Protein AF-M7NAB4-F1 (afdb_monomer_lite)

Organism: NCBI:txid1279009

Foldseek 3Di:
DVLLLLLVLQVVLVCVVVVHDDFLVRCCVPPVCVLAQQDPFGQADQPLALSVVVPDPHSVSNVVSVVVLLVCLVPDDDACRQQPQHHHPDPVCNQFQHDNDDPDDDDDDSSSRSSSVLSVLLWAAAPPQKTKRFRDNLLSVQLSVLSVCCRPVEVPDPVQVQEHHNQSNQSSNVSLLQVQPPDVDPPVRDDFDWDDDPPRHIYGDRHHPLSSLSSVLRVVVQDKTWIFMWGDDSGTGGPGIDIRRSVVSVVVVVVCCVPPVVDDD

Radius of gyration: 19.0 Å; chains: 1; bounding box: 41×44×66 Å

pLDDT: mean 84.99, std 15.73, range [33.03, 98.56]

Sequence (265 aa):
MYASVIGQTFLQAFNQRQGTTHSAKTFFSEVFHPLFYNHDKYLQWVINSPLVNPFPKTGEARIQQLLKLQEKILAVEPDGSFAIGYPAAEEKEYATTSGQVTNLSLQSEEDLIYASWIGNGFGIRVSGGLCLLINEAELLLELFDGWQYYRNNYLNNKSYPNLKGNQVEAWNGQWLVHRFGAKSIQVSNWRLEQKAFDEGMNQVITSHWPKVLFALSRLFKGEAVSAYVYAFSQMNTTIGFVSLHLAEVKKALTLYQEILAKTTI

Secondary structure (DSSP, 8-state):
-HHHHHHHHHHHHHHHHHT----HHHHIIIIIHHHHTSSSS-S---TT-TTTSSPP-SHHHHHHHHHHHHHHHHHS---TTTSTTSPPSSTTSTTTS--S--SS-----HHHHHHHHHHHTT-EEBTTS-EEEE--HHHHHHHHHHHHHHIIIIIT-TT-TTB-SS-HHHHHHHHHHHHTSSS---GGG----EEE-GGG-EEEPPBPHHHHHHHHHHHTTT--EEEEEEE-SSS-EEEEEEEE-HHHHHHHHHHHHHHTTT---

Structure (mmCIF, N/CA/C/O backbone):
data_AF-M7NAB4-F1
#
_entry.id   AF-M7NAB4-F1
#
loop_
_atom_site.group_PDB
_atom_site.id
_atom_site.type_symbol
_atom_site.label_atom_id
_atom_site.label_alt_id
_atom_site.label_comp_id
_atom_site.label_asym_id
_atom_site.label_entity_id
_atom_site.label_seq_id
_atom_site.pdbx_PDB_ins_code
_atom_site.Cartn_x
_atom_site.Cartn_y
_atom_site.Cartn_z
_atom_site.occupancy
_atom_site.B_iso_or_equiv
_atom_site.auth_seq_id
_atom_site.auth_comp_id
_atom_site.auth_asym_id
_atom_site.auth_atom_id
_atom_site.pdbx_PDB_model_num
ATOM 1 N N . MET A 1 1 ? -11.317 3.276 -12.482 1.00 70.69 1 MET A N 1
ATOM 2 C CA . MET A 1 1 ? -11.283 2.135 -11.534 1.00 70.69 1 MET A CA 1
ATOM 3 C C . MET A 1 1 ? -11.128 2.628 -10.106 1.00 70.69 1 MET A C 1
ATOM 5 O O . MET A 1 1 ? -10.602 3.720 -9.919 1.00 70.69 1 MET A O 1
ATOM 9 N N . TYR A 1 2 ? -11.568 1.858 -9.104 1.00 84.50 2 TYR A N 1
ATOM 10 C CA . TYR A 1 2 ? -11.495 2.300 -7.701 1.00 84.50 2 TYR A CA 1
ATOM 11 C C . TYR A 1 2 ? -10.048 2.497 -7.217 1.00 84.50 2 TYR A C 1
ATOM 13 O O . TYR A 1 2 ? -9.768 3.480 -6.536 1.00 84.50 2 TYR A O 1
ATOM 21 N N . ALA A 1 3 ? -9.104 1.656 -7.665 1.00 88.75 3 ALA A N 1
ATOM 22 C CA . ALA A 1 3 ? -7.678 1.882 -7.425 1.00 88.75 3 ALA A CA 1
ATOM 23 C C . ALA A 1 3 ? -7.193 3.250 -7.950 1.00 88.75 3 ALA A C 1
ATOM 25 O O . ALA A 1 3 ? -6.474 3.943 -7.241 1.00 88.75 3 ALA A O 1
ATOM 26 N N . SER A 1 4 ? -7.623 3.695 -9.138 1.00 90.62 4 SER A N 1
ATOM 27 C CA . SER A 1 4 ? -7.256 5.027 -9.654 1.00 90.62 4 SER A CA 1
ATOM 28 C C . SER A 1 4 ? -7.726 6.153 -8.734 1.00 90.62 4 SER A C 1
ATOM 30 O O . SER A 1 4 ? -6.961 7.074 -8.466 1.00 90.62 4 SER A O 1
ATOM 32 N N . VAL A 1 5 ? -8.953 6.054 -8.211 1.00 92.06 5 VAL A N 1
ATOM 33 C CA . VAL A 1 5 ? -9.509 7.047 -7.276 1.00 92.06 5 VAL A CA 1
ATOM 34 C C . VAL A 1 5 ? -8.665 7.112 -6.002 1.00 92.06 5 VAL A C 1
ATOM 36 O O . VAL A 1 5 ? -8.285 8.199 -5.582 1.00 92.06 5 VAL A O 1
ATOM 39 N N . ILE A 1 6 ? -8.286 5.957 -5.445 1.00 94.75 6 ILE A N 1
ATOM 40 C CA . ILE A 1 6 ? -7.399 5.892 -4.273 1.00 94.75 6 ILE A CA 1
ATOM 41 C C . ILE A 1 6 ? -6.038 6.519 -4.559 1.00 94.75 6 ILE A C 1
ATOM 43 O O . ILE A 1 6 ? -5.537 7.301 -3.751 1.00 94.75 6 ILE A O 1
ATOM 47 N N . GLY A 1 7 ? -5.443 6.207 -5.712 1.00 96.56 7 GLY A N 1
ATOM 48 C CA . GLY A 1 7 ? -4.175 6.801 -6.122 1.00 96.56 7 GLY A CA 1
ATOM 49 C C . GLY A 1 7 ? -4.249 8.325 -6.211 1.00 96.56 7 GLY A C 1
ATOM 50 O O . GLY A 1 7 ? -3.343 9.003 -5.731 1.00 96.56 7 GLY A O 1
ATOM 51 N N . GLN A 1 8 ? -5.341 8.867 -6.755 1.00 95.69 8 GLN A N 1
ATOM 52 C CA . GLN A 1 8 ? -5.569 10.312 -6.832 1.00 95.69 8 GLN A CA 1
ATOM 53 C C . GLN A 1 8 ? -5.768 10.947 -5.452 1.00 95.69 8 GLN A C 1
ATOM 55 O O . GLN A 1 8 ? -5.129 11.958 -5.160 1.00 95.69 8 GLN A O 1
ATOM 60 N N . THR A 1 9 ? -6.600 10.356 -4.587 1.00 97.44 9 THR A N 1
ATOM 61 C CA . THR A 1 9 ? -6.815 10.850 -3.217 1.00 97.44 9 THR A CA 1
ATOM 62 C C . THR A 1 9 ? -5.509 10.868 -2.425 1.00 97.44 9 THR A C 1
ATOM 64 O O . THR A 1 9 ? -5.184 11.875 -1.793 1.00 97.44 9 THR A O 1
ATOM 67 N N . PHE A 1 10 ? -4.717 9.795 -2.503 1.00 98.50 10 PHE A N 1
ATOM 68 C CA . PHE A 1 10 ? -3.393 9.762 -1.890 1.00 98.50 10 PHE A CA 1
ATOM 69 C C . PHE A 1 10 ? -2.476 10.847 -2.461 1.00 98.50 10 PHE A C 1
ATOM 71 O O . PHE A 1 10 ? -1.851 11.574 -1.693 1.00 98.50 10 PHE A O 1
ATOM 78 N N . LEU A 1 11 ? -2.386 10.972 -3.788 1.00 97.81 11 LEU A N 1
ATOM 79 C CA . LEU A 1 11 ? -1.466 11.909 -4.430 1.00 97.81 11 LEU A CA 1
ATOM 80 C C . LEU A 1 11 ? -1.780 13.361 -4.059 1.00 97.81 11 LEU A C 1
ATOM 82 O O . LEU A 1 11 ? -0.866 14.128 -3.760 1.00 97.81 11 LEU A O 1
ATOM 86 N N . GLN A 1 12 ? -3.063 13.728 -4.022 1.00 97.62 12 GLN A N 1
ATOM 87 C CA . GLN A 1 12 ? -3.503 15.045 -3.560 1.00 97.62 12 GLN A CA 1
ATOM 88 C C . GLN A 1 12 ? -3.037 15.309 -2.122 1.00 97.62 12 GLN A C 1
ATOM 90 O O . GLN A 1 12 ? -2.418 16.339 -1.851 1.00 97.62 12 GLN A O 1
ATOM 95 N N . ALA A 1 13 ? -3.260 14.350 -1.219 1.00 98.31 13 ALA A N 1
ATOM 96 C CA . ALA A 1 13 ? -2.844 14.459 0.176 1.00 98.31 13 ALA A CA 1
ATOM 97 C C . ALA A 1 13 ? -1.311 14.494 0.334 1.00 98.31 13 ALA A C 1
ATOM 99 O O . ALA A 1 13 ? -0.782 15.249 1.151 1.00 98.31 13 ALA A O 1
ATOM 100 N N . PHE A 1 14 ? -0.581 13.713 -0.465 1.00 98.44 14 PHE A N 1
ATOM 101 C CA . PHE A 1 14 ? 0.880 13.686 -0.480 1.00 98.44 14 PHE A CA 1
ATOM 102 C C . PHE A 1 14 ? 1.455 15.030 -0.930 1.00 98.44 14 PHE A C 1
ATOM 104 O O . PHE A 1 14 ? 2.307 15.591 -0.239 1.00 98.44 14 PHE A O 1
ATOM 111 N N . ASN A 1 15 ? 0.959 15.560 -2.048 1.00 97.31 15 ASN A N 1
ATOM 112 C CA . ASN A 1 15 ? 1.370 16.852 -2.589 1.00 97.31 15 ASN A CA 1
ATOM 113 C C . ASN A 1 15 ? 1.133 17.971 -1.573 1.00 97.31 15 ASN A C 1
ATOM 115 O O . ASN A 1 15 ? 2.035 18.766 -1.310 1.00 97.31 15 ASN A O 1
ATOM 119 N N . GLN A 1 16 ? -0.035 17.973 -0.925 1.00 98.00 16 GLN A N 1
ATOM 120 C CA . GLN A 1 16 ? -0.345 18.918 0.143 1.00 98.00 16 GLN A CA 1
ATOM 121 C C . GLN A 1 16 ? 0.608 18.773 1.339 1.00 98.00 16 GLN A C 1
ATOM 123 O O . GLN A 1 16 ? 1.116 19.777 1.836 1.00 98.00 16 GLN A O 1
ATOM 128 N N . ARG A 1 17 ? 0.878 17.541 1.794 1.00 98.00 17 ARG A N 1
ATOM 129 C CA . ARG A 1 17 ? 1.768 17.271 2.938 1.00 98.00 17 ARG A CA 1
ATOM 130 C C . ARG A 1 17 ? 3.216 17.687 2.667 1.00 98.00 17 ARG A C 1
ATOM 132 O O . ARG A 1 17 ? 3.881 18.159 3.582 1.00 98.00 17 ARG A O 1
ATOM 139 N N . GLN A 1 18 ? 3.703 17.483 1.444 1.00 96.44 18 GLN A N 1
ATOM 140 C CA . GLN A 1 18 ? 5.106 17.707 1.071 1.00 96.44 18 GLN A CA 1
ATOM 141 C C . GLN A 1 18 ? 5.359 19.059 0.388 1.00 96.44 18 GLN A C 1
ATOM 143 O O . GLN A 1 18 ? 6.509 19.390 0.113 1.00 96.44 18 GLN A O 1
ATOM 148 N N . GLY A 1 19 ? 4.313 19.836 0.087 1.00 95.44 19 GLY A N 1
ATOM 149 C CA . GLY A 1 19 ? 4.436 21.081 -0.677 1.00 95.44 19 GLY A CA 1
ATOM 150 C C . GLY A 1 19 ? 4.906 20.858 -2.120 1.00 95.44 19 GLY A C 1
ATOM 151 O O . GLY A 1 19 ? 5.650 21.675 -2.657 1.00 95.44 19 GLY A O 1
ATOM 152 N N . THR A 1 20 ? 4.514 19.739 -2.733 1.00 95.69 20 THR A N 1
ATOM 153 C CA . THR A 1 20 ? 4.899 19.354 -4.102 1.00 95.69 20 THR A CA 1
ATOM 154 C C . THR A 1 20 ? 3.700 19.403 -5.050 1.00 95.69 20 THR A C 1
ATOM 156 O O . THR A 1 20 ? 2.559 19.592 -4.631 1.00 95.69 20 THR A O 1
ATOM 159 N N . THR A 1 21 ? 3.951 19.256 -6.351 1.00 94.31 21 THR A N 1
ATOM 160 C CA . THR A 1 21 ? 2.924 19.297 -7.406 1.00 94.31 21 THR A CA 1
ATOM 161 C C . THR A 1 21 ? 3.087 18.128 -8.376 1.00 94.31 21 THR A C 1
ATOM 163 O O . THR A 1 21 ? 3.051 18.310 -9.593 1.00 94.31 21 THR A O 1
ATOM 166 N N . HIS A 1 22 ? 3.329 16.921 -7.854 1.00 93.50 22 HIS A N 1
ATOM 167 C CA . HIS A 1 22 ? 3.473 15.742 -8.704 1.00 93.50 22 HIS A CA 1
ATOM 168 C C . HIS A 1 22 ? 2.152 15.403 -9.410 1.00 93.50 22 HIS A C 1
ATOM 170 O O . HIS A 1 22 ? 1.089 15.420 -8.786 1.00 93.50 22 HIS A O 1
ATOM 176 N N . SER A 1 23 ? 2.231 15.038 -10.692 1.00 94.00 23 SER A N 1
ATOM 177 C CA . SER A 1 23 ? 1.173 14.287 -11.370 1.00 94.00 23 SER A CA 1
ATOM 178 C C . SER A 1 23 ? 1.290 12.802 -11.020 1.00 94.00 23 SER A C 1
ATOM 180 O O . SER A 1 23 ? 2.294 12.375 -10.434 1.00 94.00 23 SER A O 1
ATOM 182 N N . ALA A 1 24 ? 0.296 11.986 -11.381 1.00 93.81 24 ALA A N 1
ATOM 183 C CA . ALA A 1 24 ? 0.381 10.553 -11.107 1.00 93.81 24 ALA A CA 1
ATOM 184 C C . ALA A 1 24 ? 1.568 9.923 -11.843 1.00 93.81 24 ALA A C 1
ATOM 186 O O . ALA A 1 24 ? 2.299 9.128 -11.252 1.00 93.81 24 ALA A O 1
ATOM 187 N N . LYS A 1 25 ? 1.826 10.339 -13.089 1.00 94.06 25 LYS A N 1
ATOM 188 C CA . LYS A 1 25 ? 3.007 9.922 -13.860 1.00 94.06 25 LYS A CA 1
ATOM 189 C C . LYS A 1 25 ? 4.336 10.285 -13.194 1.00 94.06 25 LYS A C 1
ATOM 191 O O . LYS A 1 25 ? 5.230 9.432 -13.116 1.00 94.06 25 LYS A O 1
ATOM 196 N N . THR A 1 26 ? 4.499 11.532 -12.738 1.00 95.12 26 THR A N 1
ATOM 197 C CA . THR A 1 26 ? 5.774 11.968 -12.141 1.00 95.12 26 THR A CA 1
ATOM 198 C C . THR A 1 26 ? 5.980 11.321 -10.780 1.00 95.12 26 THR A C 1
ATOM 200 O O . THR A 1 26 ? 7.040 10.744 -10.549 1.00 95.12 26 THR A O 1
ATOM 203 N N . PHE A 1 27 ? 4.946 11.268 -9.934 1.00 97.44 27 PHE A N 1
ATOM 204 C CA . PHE A 1 27 ? 5.005 10.525 -8.674 1.00 97.44 27 PHE A CA 1
ATOM 205 C C . PHE A 1 27 ? 5.334 9.047 -8.905 1.00 97.44 27 PHE A C 1
ATOM 207 O O . PHE A 1 27 ? 6.171 8.470 -8.204 1.00 97.44 27 PHE A O 1
ATOM 214 N N . PHE A 1 28 ? 4.699 8.422 -9.902 1.00 97.12 28 PHE A N 1
ATOM 215 C CA . PHE A 1 28 ? 4.951 7.026 -10.224 1.00 97.12 28 PHE A CA 1
ATOM 216 C C . PHE A 1 28 ? 6.421 6.795 -10.580 1.00 97.12 28 PHE A C 1
ATOM 218 O O . PHE A 1 28 ? 7.046 5.878 -10.056 1.00 97.12 28 PHE A O 1
ATOM 225 N N . SER A 1 29 ? 6.986 7.639 -11.440 1.00 95.62 29 SER A N 1
ATOM 226 C CA . SER A 1 29 ? 8.342 7.453 -11.964 1.00 95.62 29 SER A CA 1
ATOM 227 C C . SER A 1 29 ? 9.430 7.828 -10.951 1.00 95.62 29 SER A C 1
ATOM 229 O O . SER A 1 29 ? 10.454 7.151 -10.877 1.00 95.62 29 SER A O 1
ATOM 231 N N . GLU A 1 30 ? 9.209 8.877 -10.157 1.00 96.75 30 GLU A N 1
ATOM 232 C CA . GLU A 1 30 ? 10.222 9.460 -9.263 1.00 96.75 30 GLU A CA 1
ATOM 233 C C . GLU A 1 30 ? 10.159 8.918 -7.831 1.00 96.75 30 GLU A C 1
ATOM 235 O O . GLU A 1 30 ? 11.176 8.895 -7.139 1.00 96.75 30 GLU A O 1
ATOM 240 N N . VAL A 1 31 ? 8.987 8.460 -7.376 1.00 97.69 31 VAL A N 1
ATOM 241 C CA . VAL A 1 31 ? 8.779 8.016 -5.987 1.00 97.69 31 VAL A CA 1
ATOM 242 C C . VAL A 1 31 ? 8.343 6.557 -5.932 1.00 97.69 31 VAL A C 1
ATOM 244 O O . VAL A 1 31 ? 9.009 5.729 -5.306 1.00 97.69 31 VAL A O 1
ATOM 247 N N . PHE A 1 32 ? 7.240 6.214 -6.599 1.00 97.81 32 PHE A N 1
ATOM 248 C CA . PHE A 1 32 ? 6.633 4.889 -6.470 1.00 97.81 32 PHE A CA 1
ATOM 249 C C . PHE A 1 32 ? 7.503 3.784 -7.076 1.00 97.81 32 PHE A C 1
ATOM 251 O O . PHE A 1 32 ? 7.800 2.801 -6.402 1.00 97.81 32 PHE A O 1
ATOM 258 N N . HIS A 1 33 ? 7.951 3.939 -8.323 1.00 97.00 33 HIS A N 1
ATOM 259 C CA . HIS A 1 33 ? 8.766 2.948 -9.020 1.00 97.00 33 HIS A CA 1
ATOM 260 C C . HIS A 1 33 ? 10.108 2.706 -8.311 1.00 97.00 33 HIS A C 1
ATOM 262 O O . HIS A 1 33 ? 10.418 1.537 -8.051 1.00 97.00 33 HIS A O 1
ATOM 268 N N . PRO A 1 34 ? 10.879 3.741 -7.911 1.00 97.06 34 PRO A N 1
ATOM 269 C CA . PRO A 1 34 ? 12.073 3.547 -7.098 1.00 97.06 34 PRO A CA 1
ATOM 270 C C . PRO A 1 34 ? 11.801 2.756 -5.819 1.00 97.06 34 PRO A C 1
ATOM 272 O O . PRO A 1 34 ? 12.540 1.826 -5.522 1.00 97.06 34 PRO A O 1
ATOM 275 N N . LEU A 1 35 ? 10.705 3.049 -5.114 1.00 97.69 35 LEU A N 1
ATOM 276 C CA . LEU A 1 35 ? 10.341 2.371 -3.869 1.00 97.69 35 LEU A CA 1
ATOM 277 C C . LEU A 1 35 ? 9.883 0.912 -4.082 1.00 97.69 35 LEU A C 1
ATOM 279 O O . LEU A 1 35 ? 10.259 0.012 -3.316 1.00 97.69 35 LEU A O 1
ATOM 283 N N . PHE A 1 36 ? 9.069 0.658 -5.110 1.00 97.06 36 PHE A N 1
ATOM 284 C CA . PHE A 1 36 ? 8.384 -0.622 -5.320 1.00 97.06 36 PHE A CA 1
ATOM 285 C C . PHE A 1 36 ? 9.146 -1.599 -6.204 1.00 97.06 36 PHE A C 1
ATOM 287 O O . PHE A 1 36 ? 9.190 -2.782 -5.860 1.00 97.06 36 PHE A O 1
ATOM 294 N N . TYR A 1 37 ? 9.742 -1.118 -7.294 1.00 95.56 37 TYR A N 1
ATOM 295 C CA . TYR A 1 37 ? 10.205 -1.944 -8.411 1.00 95.56 37 TYR A CA 1
ATOM 296 C C . TYR A 1 37 ? 11.696 -1.771 -8.725 1.00 95.56 37 TYR A C 1
ATOM 298 O O . TYR A 1 37 ? 12.282 -2.636 -9.362 1.00 95.56 37 TYR A O 1
ATOM 306 N N . ASN A 1 38 ? 12.377 -0.727 -8.244 1.00 94.94 38 ASN A N 1
ATOM 307 C CA . ASN A 1 38 ? 13.812 -0.558 -8.517 1.00 94.94 38 ASN A CA 1
ATOM 308 C C . ASN A 1 38 ? 14.733 -1.292 -7.515 1.00 94.94 38 ASN A C 1
ATOM 310 O O . ASN A 1 38 ? 15.775 -0.782 -7.107 1.00 94.94 38 ASN A O 1
ATOM 314 N N . HIS A 1 39 ? 14.351 -2.500 -7.093 1.00 94.12 39 HIS A N 1
ATOM 315 C CA . HIS A 1 39 ? 15.060 -3.290 -6.077 1.00 94.12 39 HIS A CA 1
ATOM 316 C C . HIS A 1 39 ? 14.979 -4.791 -6.370 1.00 94.12 39 HIS A C 1
ATOM 318 O O . HIS A 1 39 ? 14.089 -5.233 -7.077 1.00 94.12 39 HIS A O 1
ATOM 324 N N . ASP A 1 40 ? 15.850 -5.610 -5.779 1.00 91.44 40 ASP A N 1
ATOM 325 C CA . ASP A 1 40 ? 15.820 -7.068 -6.010 1.00 91.44 40 ASP A CA 1
ATOM 326 C C . ASP A 1 40 ? 14.578 -7.745 -5.415 1.00 91.44 40 ASP A C 1
ATOM 328 O O . ASP A 1 40 ? 14.086 -8.742 -5.938 1.00 91.44 40 ASP A O 1
ATOM 332 N N . LYS A 1 41 ? 14.047 -7.180 -4.327 1.00 93.94 41 LYS A N 1
ATOM 333 C CA . LYS A 1 41 ? 12.786 -7.598 -3.711 1.00 93.94 41 LYS A CA 1
ATOM 334 C C . LYS A 1 41 ? 11.740 -6.531 -3.975 1.00 93.94 41 LYS A C 1
ATOM 336 O O . LYS A 1 41 ? 11.805 -5.458 -3.372 1.00 93.94 41 LYS A O 1
ATOM 341 N N . TYR A 1 42 ? 10.787 -6.795 -4.855 1.00 95.50 42 TYR A N 1
ATOM 342 C CA . TYR A 1 42 ? 9.706 -5.846 -5.107 1.00 95.50 42 TYR A CA 1
ATOM 343 C C . TYR A 1 42 ? 8.749 -5.773 -3.914 1.00 95.50 42 TYR A C 1
ATOM 345 O O . TYR A 1 42 ? 8.651 -6.716 -3.127 1.00 95.50 42 TYR A O 1
ATOM 353 N N . LEU A 1 43 ? 8.062 -4.643 -3.745 1.00 96.19 43 LEU A N 1
ATOM 354 C CA . LEU A 1 43 ? 6.990 -4.513 -2.744 1.00 96.19 43 LEU A CA 1
ATOM 355 C C . LEU A 1 43 ? 5.702 -5.195 -3.219 1.00 96.19 43 LEU A C 1
ATOM 357 O O . LEU A 1 43 ? 4.974 -5.791 -2.422 1.00 96.19 43 LEU A O 1
ATOM 361 N N . GLN A 1 44 ? 5.459 -5.154 -4.526 1.00 92.38 44 GLN A N 1
ATOM 362 C CA . GLN A 1 44 ? 4.255 -5.639 -5.179 1.00 92.38 44 GLN A CA 1
ATOM 363 C C . GLN A 1 44 ? 4.613 -6.402 -6.453 1.00 92.38 44 GLN A C 1
ATOM 365 O O . GLN A 1 44 ? 5.599 -6.096 -7.117 1.00 92.38 44 GLN A O 1
ATOM 370 N N . TRP A 1 45 ? 3.773 -7.374 -6.799 1.00 89.62 45 TRP A N 1
ATOM 371 C CA . TRP A 1 45 ? 3.878 -8.119 -8.044 1.00 89.62 45 TRP A CA 1
ATOM 372 C C . TRP A 1 45 ? 2.574 -8.026 -8.821 1.00 89.62 45 TRP A C 1
ATOM 374 O O . TRP A 1 45 ? 1.573 -8.625 -8.431 1.00 89.62 45 TRP A O 1
ATOM 384 N N . VAL A 1 46 ? 2.593 -7.284 -9.923 1.00 85.44 46 VAL A N 1
ATOM 385 C CA . VAL A 1 46 ? 1.475 -7.231 -10.867 1.00 85.44 46 VAL A CA 1
ATOM 386 C C . VAL A 1 46 ? 1.773 -8.204 -11.994 1.00 85.44 46 VAL A C 1
ATOM 388 O O . VAL A 1 46 ? 2.626 -7.935 -12.840 1.00 85.44 46 VAL A O 1
ATOM 391 N N . ILE A 1 47 ? 1.091 -9.349 -11.976 1.00 78.75 47 ILE A N 1
ATOM 392 C CA . ILE A 1 47 ? 1.260 -10.424 -12.960 1.00 78.75 47 ILE A CA 1
ATOM 393 C C . ILE A 1 47 ? 1.054 -9.868 -14.379 1.00 78.75 47 ILE A C 1
ATOM 395 O O . ILE A 1 47 ? 0.202 -9.013 -14.596 1.00 78.75 47 ILE A O 1
ATOM 399 N N . ASN A 1 48 ? 1.851 -10.352 -15.335 1.00 79.88 48 ASN A N 1
ATOM 400 C CA . ASN A 1 48 ? 1.830 -9.970 -16.755 1.00 79.88 48 ASN A CA 1
ATOM 401 C C . ASN A 1 48 ? 2.204 -8.517 -17.074 1.00 79.88 48 ASN A C 1
ATOM 403 O O . ASN A 1 48 ? 2.226 -8.149 -18.247 1.00 79.88 48 ASN A O 1
ATOM 407 N N . SER A 1 49 ? 2.557 -7.707 -16.077 1.00 84.50 49 SER A N 1
ATOM 408 C CA . SER A 1 49 ? 3.002 -6.345 -16.345 1.00 84.50 49 SER A CA 1
ATOM 409 C C . SER A 1 49 ? 4.414 -6.286 -16.937 1.00 84.50 49 SER A C 1
ATOM 411 O O . SER A 1 49 ? 5.259 -7.131 -16.606 1.00 84.50 49 SER A O 1
ATOM 413 N N . PRO A 1 50 ? 4.726 -5.247 -17.740 1.00 86.69 50 PRO A N 1
ATOM 414 C CA . PRO A 1 50 ? 6.076 -5.019 -18.257 1.00 86.69 50 PRO A CA 1
ATOM 415 C C . PRO A 1 50 ? 7.165 -4.953 -17.177 1.00 86.69 50 PRO A C 1
ATOM 417 O O . PRO A 1 50 ? 8.321 -5.218 -17.486 1.00 86.69 50 PRO A O 1
ATOM 420 N N . LEU A 1 51 ? 6.803 -4.623 -15.927 1.00 89.06 51 LEU A N 1
ATOM 421 C CA . LEU A 1 51 ? 7.723 -4.505 -14.785 1.00 89.06 51 LEU A CA 1
ATOM 422 C C . LEU A 1 51 ? 8.156 -5.845 -14.180 1.00 89.06 51 LEU A C 1
ATOM 424 O O . LEU A 1 51 ? 9.093 -5.884 -13.379 1.00 89.06 51 LEU A O 1
ATOM 428 N N . VAL A 1 52 ? 7.448 -6.933 -14.490 1.00 86.06 52 VAL A N 1
ATOM 429 C CA . VAL A 1 52 ? 7.736 -8.260 -13.922 1.00 86.06 52 VAL A CA 1
ATOM 430 C C . VAL A 1 52 ? 7.907 -9.346 -14.978 1.00 86.06 52 VAL A C 1
ATOM 432 O O . 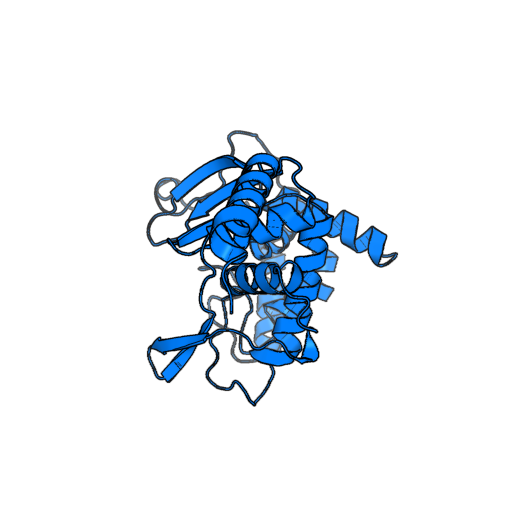VAL A 1 52 ? 8.409 -10.420 -14.647 1.00 86.06 52 VAL A O 1
ATOM 435 N N . ASN A 1 53 ? 7.491 -9.098 -16.226 1.00 83.00 53 ASN A N 1
ATOM 436 C CA . ASN A 1 53 ? 7.569 -10.075 -17.306 1.00 83.00 53 ASN A CA 1
ATOM 437 C C . ASN A 1 53 ? 8.294 -9.516 -18.552 1.00 83.00 53 ASN A C 1
ATOM 439 O O . ASN A 1 53 ? 7.720 -8.686 -19.261 1.00 83.00 53 ASN A O 1
ATOM 443 N N . PRO A 1 54 ? 9.525 -9.981 -18.860 1.00 84.81 54 PRO A N 1
ATOM 444 C CA . PRO A 1 54 ? 10.347 -10.911 -18.064 1.00 84.81 54 PRO A CA 1
ATOM 445 C C . PRO A 1 54 ? 10.791 -10.283 -16.730 1.00 84.81 54 PRO A C 1
ATOM 447 O O . PRO A 1 54 ? 10.744 -9.074 -16.591 1.00 84.81 54 PRO A O 1
ATOM 450 N N . PHE A 1 55 ? 11.253 -11.042 -15.734 1.00 85.00 55 PHE A N 1
ATOM 451 C CA . PHE A 1 55 ? 11.721 -10.430 -14.476 1.00 85.00 55 PHE A CA 1
ATOM 452 C C . PHE A 1 55 ? 13.127 -9.808 -14.637 1.00 85.00 55 PHE A C 1
ATOM 454 O O . PHE A 1 55 ? 14.058 -10.524 -15.033 1.00 85.00 55 PHE A O 1
ATOM 461 N N . PRO A 1 56 ? 13.335 -8.511 -14.329 1.00 86.81 56 PRO A N 1
ATOM 462 C CA . PRO A 1 56 ? 14.616 -7.847 -14.546 1.00 86.81 56 PRO A CA 1
ATOM 463 C C . PRO A 1 56 ? 15.595 -8.107 -13.389 1.00 86.81 56 PRO A C 1
ATOM 465 O O . PRO A 1 56 ? 15.324 -7.852 -12.212 1.00 86.81 56 PRO A O 1
ATOM 468 N N . LYS A 1 57 ? 16.793 -8.585 -13.735 1.00 86.94 57 LYS A N 1
ATOM 469 C CA . LYS A 1 57 ? 17.838 -8.934 -12.754 1.00 86.94 57 LYS A CA 1
ATOM 470 C C . LYS A 1 57 ? 18.765 -7.774 -12.382 1.00 86.94 57 LYS A C 1
ATOM 472 O O . LYS A 1 57 ? 19.449 -7.864 -11.372 1.00 86.94 57 LYS A O 1
ATOM 477 N N . THR A 1 58 ? 18.809 -6.709 -13.181 1.00 90.69 58 THR A N 1
ATOM 478 C CA . THR A 1 58 ? 19.706 -5.561 -12.977 1.00 90.69 58 THR A CA 1
ATOM 479 C C . THR A 1 58 ? 18.915 -4.264 -12.844 1.00 90.69 58 THR A C 1
ATOM 481 O O . THR A 1 58 ? 17.791 -4.164 -13.336 1.00 90.69 58 THR A O 1
ATOM 484 N N . GLY A 1 59 ? 19.512 -3.254 -12.200 1.00 89.88 59 GLY A N 1
ATOM 485 C CA . GLY A 1 59 ? 18.925 -1.912 -12.117 1.00 89.88 59 GLY A CA 1
ATOM 486 C C . GLY A 1 59 ? 18.641 -1.318 -13.499 1.00 89.88 59 GLY A C 1
ATOM 487 O O . GLY A 1 59 ? 17.546 -0.831 -13.746 1.00 89.88 59 GLY A O 1
ATOM 488 N N . GLU A 1 60 ? 19.573 -1.459 -14.442 1.00 91.56 60 GLU A N 1
ATOM 489 C CA . GLU A 1 60 ? 19.382 -1.010 -15.828 1.00 91.56 60 GLU A CA 1
ATOM 490 C C . GLU A 1 60 ? 18.189 -1.698 -16.499 1.00 91.56 60 GLU A C 1
ATOM 492 O O . GLU A 1 60 ? 17.354 -1.030 -17.104 1.00 91.56 60 GLU A O 1
ATOM 497 N N . ALA A 1 61 ? 18.048 -3.020 -16.338 1.00 91.56 61 ALA A N 1
ATOM 498 C CA . ALA A 1 61 ? 16.913 -3.756 -16.887 1.00 91.56 61 ALA A CA 1
ATOM 499 C C . ALA A 1 61 ? 15.575 -3.302 -16.276 1.00 91.56 61 ALA A C 1
ATOM 501 O O . ALA A 1 61 ? 14.572 -3.265 -16.988 1.00 91.56 61 ALA A O 1
ATOM 502 N N . ARG A 1 62 ? 15.554 -2.913 -14.993 1.00 93.56 62 ARG A N 1
ATOM 503 C CA . ARG A 1 62 ? 14.363 -2.343 -14.330 1.00 93.56 62 ARG A CA 1
ATOM 504 C C . ARG A 1 62 ? 13.976 -0.999 -14.937 1.00 93.56 62 ARG A C 1
ATOM 506 O O . ARG A 1 62 ? 12.808 -0.783 -15.236 1.00 93.56 62 ARG A O 1
ATOM 513 N N . ILE A 1 63 ? 14.952 -0.132 -15.210 1.00 93.06 63 ILE A N 1
ATOM 514 C CA . ILE A 1 63 ? 14.701 1.144 -15.898 1.00 93.06 63 ILE A CA 1
ATOM 515 C C . ILE A 1 63 ? 14.181 0.916 -17.323 1.00 93.06 63 ILE A C 1
ATOM 517 O O . ILE A 1 63 ? 13.215 1.556 -17.728 1.00 93.06 63 ILE A O 1
ATOM 521 N N . GLN A 1 64 ? 14.744 -0.041 -18.067 1.00 92.19 64 GLN A N 1
ATOM 522 C CA . GLN A 1 64 ? 14.234 -0.383 -19.402 1.00 92.19 64 GLN A CA 1
ATOM 523 C C . GLN A 1 64 ? 12.785 -0.888 -19.366 1.00 92.19 64 GLN A C 1
ATOM 525 O O . GLN A 1 64 ? 12.014 -0.636 -20.288 1.00 92.19 64 GLN A O 1
ATOM 530 N N . GLN A 1 65 ? 12.381 -1.580 -18.302 1.00 92.44 65 GLN A N 1
ATOM 531 C CA . GLN A 1 65 ? 10.993 -2.006 -18.133 1.00 92.44 65 GLN A CA 1
ATOM 532 C C . GLN A 1 65 ? 10.043 -0.881 -17.759 1.00 92.44 65 GLN A C 1
ATOM 534 O O . GLN A 1 65 ? 8.906 -0.884 -18.230 1.00 92.44 65 GLN A O 1
ATOM 539 N N . LEU A 1 66 ? 10.504 0.088 -16.967 1.00 93.44 66 LEU A N 1
ATOM 540 C CA . LEU A 1 66 ? 9.750 1.313 -16.732 1.00 93.44 66 LEU A CA 1
ATOM 541 C C . LEU A 1 66 ? 9.464 2.031 -18.056 1.00 93.44 66 LEU A C 1
ATOM 543 O O . LEU A 1 66 ? 8.316 2.384 -18.308 1.00 93.44 66 LEU A O 1
ATOM 547 N N . LEU A 1 67 ? 10.470 2.174 -18.925 1.00 92.12 67 LEU A N 1
ATOM 548 C CA . LEU A 1 67 ? 10.292 2.792 -20.245 1.00 92.12 67 LEU A CA 1
ATOM 549 C C . LEU A 1 67 ? 9.286 2.013 -21.104 1.00 92.12 67 LEU A C 1
ATOM 551 O O . LEU A 1 67 ? 8.352 2.606 -21.632 1.00 92.12 67 LEU A O 1
ATOM 555 N N . LYS A 1 68 ? 9.391 0.678 -21.153 1.00 90.75 68 LYS A N 1
ATOM 556 C CA . LYS A 1 68 ? 8.414 -0.172 -21.861 1.00 90.75 68 LYS A CA 1
ATOM 557 C C . LYS A 1 68 ? 6.991 -0.022 -21.328 1.00 90.75 68 LYS A C 1
ATOM 559 O O . LYS A 1 68 ? 6.042 -0.055 -22.105 1.00 90.75 68 LYS A O 1
ATOM 564 N N . LEU A 1 69 ? 6.824 0.112 -20.011 1.00 90.19 69 LEU A N 1
ATOM 565 C CA . LEU A 1 69 ? 5.516 0.371 -19.411 1.00 90.19 69 LEU A CA 1
ATOM 566 C C . LEU A 1 69 ? 4.966 1.726 -19.874 1.00 90.19 69 LEU A C 1
ATOM 568 O O . LEU A 1 69 ? 3.815 1.793 -20.295 1.00 90.19 69 LEU A O 1
ATOM 572 N N . GLN A 1 70 ? 5.784 2.778 -19.823 1.00 90.06 70 GLN A N 1
ATOM 573 C CA . GLN A 1 70 ? 5.393 4.125 -20.248 1.00 90.06 70 GLN A CA 1
ATOM 574 C C . GLN A 1 70 ? 5.028 4.167 -21.741 1.00 90.06 70 GLN A C 1
ATOM 576 O O . GLN A 1 70 ? 4.013 4.754 -22.104 1.00 90.06 70 GLN A O 1
ATOM 581 N N . GLU A 1 71 ? 5.800 3.491 -22.596 1.00 88.25 71 GLU A N 1
ATOM 582 C CA . GLU A 1 71 ? 5.489 3.328 -24.021 1.00 88.25 71 GLU A CA 1
ATOM 583 C C . GLU A 1 71 ? 4.162 2.586 -24.228 1.00 88.25 71 GLU A C 1
ATOM 585 O O . GLU A 1 71 ? 3.324 3.036 -25.009 1.00 88.25 71 GLU A O 1
ATOM 590 N N . LYS A 1 72 ? 3.930 1.487 -23.494 1.00 84.94 72 LYS A N 1
ATOM 591 C CA . LYS A 1 72 ? 2.682 0.713 -23.591 1.00 84.94 72 LYS A CA 1
ATOM 592 C C . LYS A 1 72 ? 1.462 1.546 -23.190 1.00 84.94 72 LYS A C 1
ATOM 594 O O . LYS A 1 72 ? 0.448 1.480 -23.874 1.00 84.94 72 LYS A O 1
ATOM 599 N N . ILE A 1 73 ? 1.580 2.353 -22.134 1.00 84.81 73 ILE A N 1
ATOM 600 C CA . ILE A 1 73 ? 0.515 3.253 -21.661 1.00 84.81 73 ILE A CA 1
ATOM 601 C C . ILE A 1 73 ? 0.119 4.284 -22.727 1.00 84.81 73 ILE A C 1
ATOM 603 O O . ILE A 1 73 ? -1.051 4.641 -22.818 1.00 84.81 73 ILE A O 1
ATOM 607 N N . LEU A 1 74 ? 1.077 4.757 -23.529 1.00 81.94 74 LEU A N 1
ATOM 608 C CA . LEU A 1 74 ? 0.826 5.745 -24.581 1.00 81.94 74 LEU A CA 1
ATOM 609 C C . LEU A 1 74 ? 0.308 5.128 -25.886 1.00 81.94 74 LEU A C 1
ATOM 611 O O . LEU A 1 74 ? -0.388 5.800 -26.643 1.00 81.94 74 LEU A O 1
ATOM 615 N N . ALA A 1 75 ? 0.693 3.885 -26.182 1.00 77.56 75 ALA A N 1
ATOM 616 C CA . ALA A 1 75 ? 0.502 3.280 -27.500 1.00 77.56 75 ALA A CA 1
ATOM 617 C C . ALA A 1 75 ? -0.649 2.265 -27.582 1.00 77.56 75 ALA A C 1
ATOM 619 O O . ALA A 1 75 ? -1.058 1.914 -28.689 1.00 77.56 75 ALA A O 1
ATOM 620 N N . VAL A 1 76 ? -1.135 1.748 -26.450 1.00 74.25 76 VAL A N 1
ATOM 621 C CA . VAL A 1 76 ? -2.081 0.622 -26.403 1.00 74.25 76 VAL A CA 1
ATOM 622 C C . VAL A 1 76 ? -3.294 0.978 -25.547 1.00 74.25 76 VAL A C 1
ATOM 624 O O . VAL A 1 76 ? -3.156 1.609 -24.501 1.00 74.25 76 VAL A O 1
ATOM 627 N N . GLU A 1 77 ? -4.478 0.530 -25.974 1.00 68.56 77 GLU A N 1
ATOM 628 C CA . GLU A 1 77 ? -5.704 0.619 -25.174 1.00 68.56 77 GLU A CA 1
ATOM 629 C C . GLU A 1 77 ? -5.506 -0.039 -23.793 1.00 68.56 77 GLU A C 1
ATOM 631 O O . GLU A 1 77 ? -4.968 -1.150 -23.723 1.00 68.56 77 GLU A O 1
ATOM 636 N N . PRO A 1 78 ? -5.903 0.615 -22.686 1.00 66.12 78 PRO A N 1
ATOM 637 C CA . PRO A 1 78 ? -5.612 0.129 -21.341 1.00 66.12 78 PRO A CA 1
ATOM 638 C C . PRO A 1 78 ? -6.207 -1.247 -21.043 1.00 66.12 78 PRO A C 1
ATOM 640 O O . PRO A 1 78 ? -7.423 -1.429 -21.050 1.00 66.12 78 PRO A O 1
ATOM 643 N N . ASP A 1 79 ? -5.342 -2.193 -20.680 1.00 69.69 79 ASP A N 1
ATOM 644 C CA . ASP A 1 79 ? -5.721 -3.540 -20.255 1.00 69.69 79 ASP A CA 1
ATOM 645 C C . ASP A 1 79 ? -5.190 -3.857 -18.839 1.00 69.69 79 ASP A C 1
ATOM 647 O O . ASP A 1 79 ? -4.279 -3.201 -18.322 1.00 69.69 79 ASP A O 1
ATOM 651 N N . GLY A 1 80 ? -5.740 -4.892 -18.199 1.00 59.59 80 GLY A N 1
ATOM 652 C CA . GLY A 1 80 ? -5.413 -5.308 -16.830 1.00 59.59 80 GLY A CA 1
ATOM 653 C C . GLY A 1 80 ? -3.942 -5.675 -16.572 1.00 59.59 80 GLY A C 1
ATOM 654 O O . GLY A 1 80 ? -3.539 -5.770 -15.412 1.00 59.59 80 GLY A O 1
ATOM 655 N N . SER A 1 81 ? -3.117 -5.854 -17.612 1.00 60.31 81 SER A N 1
ATOM 656 C CA . SER A 1 81 ? -1.670 -6.089 -17.470 1.00 60.31 81 SER A CA 1
ATOM 657 C C . SER A 1 81 ? -0.887 -4.814 -17.151 1.00 60.31 81 SER A C 1
ATOM 659 O O . SER A 1 81 ? 0.218 -4.896 -16.613 1.00 60.31 81 SER A O 1
ATOM 661 N N . PHE A 1 82 ? -1.428 -3.633 -17.461 1.00 64.00 82 PHE A N 1
ATOM 662 C CA . PHE A 1 82 ? -0.752 -2.358 -17.197 1.00 64.00 82 PHE A CA 1
ATOM 663 C C . PHE A 1 82 ? -1.655 -1.246 -16.657 1.00 64.00 82 PHE A C 1
ATOM 665 O O . PHE A 1 82 ? -1.150 -0.183 -16.303 1.00 64.00 82 PHE A O 1
ATOM 672 N N . ALA A 1 83 ? -2.953 -1.497 -16.517 1.00 65.44 83 ALA A N 1
ATOM 673 C CA . ALA A 1 83 ? -3.901 -0.636 -15.834 1.00 65.44 83 ALA A CA 1
ATOM 674 C C . ALA A 1 83 ? -4.618 -1.456 -14.750 1.00 65.44 83 ALA A C 1
ATOM 676 O O . ALA A 1 83 ? -5.445 -2.323 -15.025 1.00 65.44 83 ALA A O 1
ATOM 677 N N . ILE A 1 84 ? -4.268 -1.239 -13.482 1.00 67.56 84 ILE A N 1
ATOM 678 C CA . ILE A 1 84 ? -4.713 -2.137 -12.412 1.00 67.56 84 ILE A CA 1
ATOM 679 C C . ILE A 1 84 ? -6.215 -1.975 -12.172 1.00 67.56 84 ILE A C 1
ATOM 681 O O . ILE A 1 84 ? -6.723 -0.873 -11.953 1.00 67.56 84 ILE A O 1
ATOM 685 N N . GLY A 1 85 ? -6.918 -3.105 -12.196 1.00 54.69 85 GLY A N 1
ATOM 686 C CA . GLY A 1 85 ? -8.365 -3.168 -12.043 1.00 54.69 85 GLY A CA 1
ATOM 687 C C . GLY A 1 85 ? -9.123 -3.001 -13.356 1.00 54.69 85 GLY A C 1
ATOM 688 O O . GLY A 1 85 ? -10.345 -3.102 -13.332 1.00 54.69 85 GLY A O 1
ATOM 689 N N . TYR A 1 86 ? -8.426 -2.771 -14.479 1.00 60.03 86 TYR A N 1
ATOM 690 C CA . TYR A 1 86 ? -9.004 -2.760 -15.824 1.00 60.03 86 TYR A CA 1
ATOM 691 C C . TYR A 1 86 ? -9.288 -4.182 -16.317 1.00 60.03 86 TYR A C 1
ATOM 693 O O . TYR A 1 86 ? -8.690 -5.140 -15.816 1.00 60.03 86 TYR A O 1
ATOM 701 N N . PRO A 1 87 ? -10.236 -4.349 -17.256 1.00 54.91 87 PRO A N 1
ATOM 702 C CA . PRO A 1 87 ? -10.482 -5.650 -17.861 1.00 54.91 87 PRO A CA 1
ATOM 703 C C . PRO A 1 87 ? -9.234 -6.236 -18.534 1.00 54.91 87 PRO A C 1
ATOM 705 O O . PRO A 1 87 ? -8.344 -5.506 -18.965 1.00 54.91 87 PRO A O 1
ATOM 708 N N . ALA A 1 88 ? -9.181 -7.565 -18.642 1.00 53.72 88 ALA A N 1
ATOM 709 C CA . ALA A 1 88 ? -8.157 -8.259 -19.418 1.00 53.72 88 ALA A CA 1
ATOM 710 C C . ALA A 1 88 ? -8.213 -7.858 -20.906 1.00 53.72 88 ALA A C 1
ATOM 712 O O . ALA A 1 88 ? -9.261 -7.449 -21.401 1.00 53.72 88 ALA A O 1
ATOM 713 N N . ALA A 1 89 ? -7.083 -7.992 -21.610 1.00 50.56 89 ALA A N 1
ATOM 714 C CA . ALA A 1 89 ? -6.948 -7.601 -23.016 1.00 50.56 89 ALA A CA 1
ATOM 715 C C . ALA A 1 89 ? -7.823 -8.433 -23.975 1.00 50.56 89 ALA A C 1
ATOM 717 O O . ALA A 1 89 ? -8.125 -7.982 -25.077 1.00 50.56 89 ALA A O 1
ATOM 718 N N . GLU A 1 90 ? -8.229 -9.643 -23.574 1.00 48.38 90 GLU A N 1
ATOM 719 C CA . GLU A 1 90 ? -9.071 -10.525 -24.380 1.00 48.38 90 GLU A CA 1
ATOM 720 C C . GLU A 1 90 ? -10.525 -10.532 -23.898 1.00 48.38 90 GLU A C 1
ATOM 722 O O . GLU A 1 90 ? -10.816 -10.827 -22.736 1.00 48.38 90 GLU A O 1
ATOM 727 N N . GLU A 1 91 ? -11.464 -10.328 -24.831 1.00 45.97 91 GLU A N 1
ATOM 728 C CA . GLU A 1 91 ? -12.902 -10.318 -24.535 1.00 45.97 91 GLU A CA 1
ATOM 729 C C . GLU A 1 91 ? -13.446 -11.651 -23.982 1.00 45.97 91 GLU A C 1
ATOM 731 O O . GLU A 1 91 ? -14.548 -11.722 -23.442 1.00 45.97 91 GLU A O 1
ATOM 736 N N . LYS A 1 92 ? -12.688 -12.743 -24.101 1.00 40.47 92 LYS A N 1
ATOM 737 C CA . LYS A 1 92 ? -13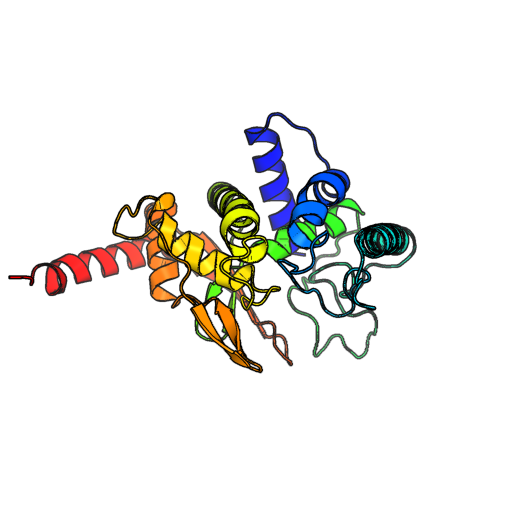.071 -14.057 -23.562 1.00 40.47 92 LYS A CA 1
ATOM 738 C C . LYS A 1 92 ? -12.582 -14.293 -22.128 1.00 40.47 92 LYS A C 1
ATOM 740 O O . LYS A 1 92 ? -13.081 -15.208 -21.479 1.00 40.47 92 LYS A O 1
ATOM 745 N N . GLU A 1 93 ? -11.680 -13.455 -21.609 1.00 43.03 93 GLU A N 1
ATOM 746 C CA . GLU A 1 93 ? -11.122 -13.554 -20.249 1.00 43.03 93 GLU A CA 1
ATOM 747 C C . GLU A 1 93 ? -11.785 -12.609 -19.228 1.00 43.03 93 GLU A C 1
ATOM 749 O O . GLU A 1 93 ? -11.464 -12.674 -18.036 1.00 43.03 93 GLU A O 1
ATOM 754 N N . TYR A 1 94 ? -12.760 -11.780 -19.644 1.00 46.31 94 TYR A N 1
ATOM 755 C CA . TYR A 1 94 ? -13.525 -10.893 -18.745 1.00 46.31 94 TYR A CA 1
ATOM 756 C C . TYR A 1 94 ? -14.058 -11.616 -17.494 1.00 46.31 94 TYR A C 1
ATOM 758 O O . TYR A 1 94 ? -14.166 -11.003 -16.430 1.00 46.31 94 TYR A O 1
ATOM 766 N N . ALA A 1 95 ? -14.369 -12.912 -17.617 1.00 43.31 95 ALA A N 1
ATOM 767 C CA . ALA A 1 95 ? -15.050 -13.711 -16.606 1.00 43.31 95 ALA A CA 1
ATOM 768 C C . ALA A 1 95 ? -14.159 -14.246 -15.465 1.00 43.31 95 ALA A C 1
ATOM 770 O O . ALA A 1 95 ? -14.707 -14.624 -14.432 1.00 43.31 95 ALA A O 1
ATOM 771 N N . THR A 1 96 ? -12.825 -14.303 -15.607 1.00 43.00 96 THR A N 1
ATOM 772 C CA . THR A 1 96 ? -11.968 -15.033 -14.638 1.00 43.00 96 THR A CA 1
ATOM 773 C C . THR A 1 96 ? -10.833 -14.226 -14.003 1.00 43.00 96 THR A C 1
ATOM 775 O O . THR A 1 96 ? -10.459 -14.526 -12.868 1.00 43.00 96 THR A O 1
ATOM 778 N N . THR A 1 97 ? -10.298 -13.192 -14.666 1.00 43.59 97 THR A N 1
ATOM 779 C CA . THR A 1 97 ? -9.081 -12.471 -14.215 1.00 43.59 97 THR A CA 1
ATOM 780 C C . THR A 1 97 ? -9.294 -10.983 -13.919 1.00 43.59 97 THR A C 1
ATOM 782 O O . THR A 1 97 ? -8.347 -10.286 -13.554 1.00 43.59 97 THR A O 1
ATOM 785 N N . SER A 1 98 ? -10.532 -10.484 -13.987 1.00 48.38 98 SER A N 1
ATOM 786 C CA . SER A 1 98 ? -10.861 -9.090 -13.672 1.00 48.38 98 SER A CA 1
ATOM 787 C C . SER A 1 98 ? -11.346 -8.937 -12.223 1.00 48.38 98 SER A C 1
ATOM 789 O O . SER A 1 98 ? -12.041 -9.788 -11.677 1.00 48.38 98 SER A O 1
ATOM 791 N N . GLY A 1 99 ? -10.933 -7.869 -11.547 1.00 49.12 99 GLY A N 1
ATOM 792 C CA . GLY A 1 99 ? -11.472 -7.480 -10.246 1.00 49.12 99 GLY A CA 1
ATOM 793 C C . GLY A 1 99 ? -11.353 -5.972 -10.137 1.00 49.12 99 GLY A C 1
ATOM 794 O O . GLY A 1 99 ? -10.281 -5.450 -10.417 1.00 49.12 99 GLY A O 1
ATOM 795 N N . GLN A 1 100 ? -12.436 -5.288 -9.752 1.00 50.19 100 GLN A N 1
ATOM 796 C CA . GLN A 1 100 ? -12.610 -3.816 -9.773 1.00 50.19 100 GLN A CA 1
ATOM 797 C C . GLN A 1 100 ? -13.236 -3.188 -11.029 1.00 50.19 100 GLN A C 1
ATOM 799 O O . GLN A 1 100 ? -13.182 -1.968 -11.172 1.00 50.19 100 GLN A O 1
ATOM 804 N N . VAL A 1 101 ? -13.912 -3.960 -11.883 1.00 51.09 101 VAL A N 1
ATOM 805 C CA . VAL A 1 101 ? -14.639 -3.407 -13.040 1.00 51.09 101 VAL A CA 1
ATOM 806 C C . VAL A 1 101 ? -15.882 -2.624 -12.583 1.00 51.09 101 VAL A C 1
ATOM 808 O O . VAL A 1 101 ? -16.643 -3.090 -11.736 1.00 51.09 101 VAL A O 1
ATOM 811 N N . THR A 1 102 ? -16.079 -1.423 -13.135 1.00 48.53 102 THR A N 1
ATOM 812 C CA . THR A 1 102 ? -17.260 -0.563 -12.929 1.00 48.53 102 THR A CA 1
ATOM 813 C C . THR A 1 102 ? -17.960 -0.311 -14.266 1.00 48.53 102 THR A C 1
ATOM 815 O O . THR A 1 102 ? -17.290 -0.201 -15.288 1.00 48.53 102 THR A O 1
ATOM 818 N N . ASN A 1 103 ? -19.290 -0.176 -14.273 1.00 40.09 103 ASN A N 1
ATOM 819 C CA . ASN A 1 103 ? -20.093 0.103 -15.477 1.00 40.09 103 ASN A CA 1
ATOM 820 C C . ASN A 1 103 ? -20.040 1.583 -15.920 1.00 40.09 103 ASN A C 1
ATOM 822 O O . ASN A 1 103 ? -20.807 2.002 -16.786 1.00 40.09 103 ASN A O 1
ATOM 826 N N . LEU A 1 104 ? -19.177 2.397 -15.307 1.00 41.72 104 LEU A N 1
ATOM 827 C CA . LEU A 1 104 ? -18.986 3.801 -15.661 1.00 41.72 104 LEU A CA 1
ATOM 828 C C . LEU A 1 104 ? -17.964 3.919 -16.802 1.00 41.72 104 LEU A C 1
ATOM 830 O O . LEU A 1 104 ? -16.822 3.490 -16.654 1.00 41.72 104 LEU A O 1
ATOM 834 N N . SER A 1 105 ? -18.368 4.535 -17.917 1.00 37.44 105 SER A N 1
ATOM 835 C CA . SER A 1 105 ? -17.475 4.909 -19.023 1.00 37.44 105 SER A CA 1
ATOM 836 C C . SER A 1 105 ? -16.479 5.969 -18.544 1.00 37.44 105 SER A C 1
ATOM 838 O O . SER A 1 105 ? -16.830 7.144 -18.439 1.00 37.44 105 SER A O 1
ATOM 840 N N . LEU A 1 106 ? -15.246 5.562 -18.245 1.00 48.34 106 LEU A N 1
ATOM 841 C CA . LEU A 1 106 ? -14.146 6.462 -17.904 1.00 48.34 106 LEU A CA 1
ATOM 842 C C . LEU A 1 106 ? -13.206 6.532 -19.107 1.00 48.34 106 LEU A C 1
ATOM 844 O O . LEU A 1 106 ? -12.583 5.533 -19.456 1.00 48.34 106 LEU A O 1
ATOM 848 N N . GLN A 1 107 ? -13.129 7.700 -19.747 1.00 43.94 107 GLN A N 1
ATOM 849 C CA . GLN A 1 107 ? -12.111 7.970 -20.761 1.00 43.94 107 GLN A CA 1
ATOM 850 C C . GLN A 1 107 ? -10.727 7.798 -20.119 1.00 43.94 107 GLN A C 1
ATOM 852 O O . GLN A 1 107 ? -10.480 8.285 -19.015 1.00 43.94 107 GLN A O 1
ATOM 857 N N . SER A 1 108 ? -9.846 7.048 -20.773 1.00 55.16 108 SER A N 1
ATOM 858 C CA . SER A 1 108 ? -8.514 6.734 -20.269 1.00 55.16 108 SER A CA 1
ATOM 859 C C . SER A 1 108 ? -7.590 7.946 -20.360 1.00 55.16 108 SER A C 1
ATOM 861 O O . SER A 1 108 ? -6.884 8.134 -21.348 1.00 55.16 108 SER A O 1
ATOM 863 N N . GLU A 1 109 ? -7.565 8.771 -19.318 1.00 73.81 109 GLU A N 1
ATOM 864 C CA . GLU A 1 109 ? -6.454 9.698 -19.109 1.00 73.81 109 GLU A CA 1
ATOM 865 C C . GLU A 1 109 ? -5.242 8.900 -18.602 1.00 73.81 109 GLU A C 1
ATOM 867 O O . GLU A 1 109 ? -5.348 8.153 -17.629 1.00 73.81 109 GLU A O 1
ATOM 872 N N . GLU A 1 110 ? -4.085 9.047 -19.253 1.00 83.56 110 GLU A N 1
ATOM 873 C CA . GLU A 1 110 ? -2.799 8.424 -18.886 1.00 83.56 110 GLU A CA 1
ATOM 874 C C . GLU A 1 110 ? -2.529 8.473 -17.364 1.00 83.56 110 GLU A C 1
ATOM 876 O O . GLU A 1 110 ? -2.097 7.495 -16.748 1.00 83.56 110 GLU A O 1
ATOM 881 N N . ASP A 1 111 ? -2.855 9.599 -16.729 1.00 84.69 111 ASP A N 1
ATOM 882 C CA . ASP A 1 111 ? -2.657 9.821 -15.297 1.00 84.69 111 ASP A CA 1
ATOM 883 C C . ASP A 1 111 ? -3.540 8.902 -14.420 1.00 84.69 111 ASP A C 1
ATOM 885 O O . ASP A 1 111 ? -3.109 8.466 -13.351 1.00 84.69 111 ASP A O 1
ATOM 889 N N . LEU A 1 112 ? -4.733 8.499 -14.885 1.00 86.25 112 LEU A N 1
ATOM 890 C CA . LEU A 1 112 ? -5.592 7.528 -14.187 1.00 86.25 112 LEU A CA 1
ATOM 891 C C . LEU A 1 112 ? -4.996 6.117 -14.176 1.00 86.25 112 LEU A C 1
ATOM 893 O O . LEU A 1 112 ? -5.270 5.341 -13.249 1.00 86.25 112 LEU A O 1
ATOM 897 N N . ILE A 1 113 ? -4.191 5.776 -15.185 1.00 89.75 113 ILE A N 1
ATOM 898 C CA . ILE A 1 113 ? -3.491 4.492 -15.254 1.00 89.75 113 ILE A CA 1
ATOM 899 C C . ILE A 1 113 ? -2.379 4.480 -14.211 1.00 89.75 113 ILE A C 1
ATOM 901 O O . ILE A 1 113 ? -2.373 3.588 -13.362 1.00 89.75 113 ILE A O 1
ATOM 905 N N . TYR A 1 114 ? -1.512 5.497 -14.167 1.00 93.31 114 TYR A N 1
ATOM 906 C CA . TYR A 1 114 ? -0.495 5.602 -13.111 1.00 93.31 114 TYR A CA 1
ATOM 907 C C . TYR A 1 114 ? -1.112 5.668 -11.710 1.00 93.31 114 TYR A C 1
ATOM 909 O O . TYR A 1 114 ? -0.636 4.996 -10.792 1.00 93.31 114 TYR A O 1
ATOM 917 N N . ALA A 1 115 ? -2.221 6.394 -11.546 1.00 93.62 115 ALA A N 1
ATOM 918 C CA . ALA A 1 115 ? -2.951 6.426 -10.284 1.00 93.62 115 ALA A CA 1
ATOM 919 C C . ALA A 1 115 ? -3.455 5.031 -9.876 1.00 93.62 115 ALA A C 1
ATOM 921 O O . ALA A 1 115 ? -3.427 4.699 -8.693 1.00 93.62 115 ALA A O 1
ATOM 922 N N . SER A 1 116 ? -3.856 4.179 -10.829 1.00 92.31 116 SER A N 1
ATOM 923 C CA . SER A 1 116 ? -4.283 2.804 -10.524 1.00 92.31 116 SER A CA 1
ATOM 924 C C . SER A 1 116 ? -3.159 1.961 -9.920 1.00 92.31 116 SER A C 1
ATOM 926 O O . SER A 1 116 ? -3.398 1.204 -8.980 1.00 92.31 116 SER A O 1
ATOM 928 N N . TRP A 1 117 ? -1.923 2.134 -10.397 1.00 94.25 117 TRP A N 1
ATOM 929 C CA . TRP A 1 117 ? -0.757 1.452 -9.842 1.00 94.25 117 TRP A CA 1
ATOM 930 C C . TRP A 1 117 ? -0.485 1.878 -8.405 1.00 94.25 117 TRP A C 1
ATOM 932 O O . TRP A 1 117 ? -0.319 1.028 -7.530 1.00 94.25 117 TRP A O 1
ATOM 942 N N . ILE A 1 118 ? -0.486 3.192 -8.172 1.00 96.38 118 ILE A N 1
ATOM 943 C CA . ILE A 1 118 ? -0.283 3.777 -6.845 1.00 96.38 118 ILE A CA 1
ATOM 944 C C . ILE A 1 118 ? -1.372 3.271 -5.889 1.00 96.38 118 ILE A C 1
ATOM 946 O O . ILE A 1 118 ? -1.074 2.753 -4.813 1.00 96.38 118 ILE A O 1
ATOM 950 N N . GLY A 1 119 ? -2.634 3.344 -6.319 1.00 95.44 119 GLY A N 1
ATOM 951 C CA . GLY A 1 119 ? -3.794 2.901 -5.553 1.00 95.44 119 GLY A CA 1
ATOM 952 C C . GLY A 1 119 ? -3.780 1.420 -5.195 1.00 95.44 119 GLY A C 1
ATOM 953 O O . GLY A 1 119 ? -4.113 1.054 -4.069 1.00 95.44 119 GLY A O 1
ATOM 954 N N . ASN A 1 120 ? -3.343 0.559 -6.118 1.00 92.44 120 ASN A N 1
ATOM 955 C CA . ASN A 1 120 ? -3.256 -0.882 -5.881 1.00 92.44 120 ASN A CA 1
ATOM 956 C C . ASN A 1 120 ? -2.301 -1.231 -4.728 1.00 92.44 120 ASN A C 1
ATOM 958 O O . ASN A 1 120 ? -2.509 -2.213 -4.019 1.00 92.44 120 ASN A O 1
ATOM 962 N N . GLY A 1 121 ? -1.253 -0.429 -4.514 1.00 95.56 121 GLY A N 1
ATOM 963 C CA . GLY A 1 121 ? -0.318 -0.626 -3.404 1.00 95.56 121 GLY A CA 1
ATOM 964 C C . GLY A 1 121 ? -0.972 -0.521 -2.020 1.00 95.56 121 GLY A C 1
ATOM 965 O O . GLY A 1 121 ? -0.465 -1.108 -1.061 1.00 95.56 121 GLY A O 1
ATOM 966 N N . PHE A 1 122 ? -2.103 0.187 -1.904 1.00 97.69 122 PHE A N 1
ATOM 967 C CA . PHE A 1 122 ? -2.791 0.464 -0.635 1.00 97.69 122 PHE A CA 1
ATOM 968 C C . PHE A 1 122 ? -3.737 -0.640 -0.161 1.00 97.69 122 PHE A C 1
ATOM 970 O O . PHE A 1 122 ? -4.365 -0.489 0.886 1.00 97.69 122 PHE A O 1
ATOM 977 N N . GLY A 1 123 ? -3.831 -1.762 -0.878 1.00 95.94 123 GLY A N 1
ATOM 978 C CA . GLY A 1 123 ? -4.611 -2.908 -0.418 1.00 95.94 123 GLY A CA 1
ATOM 979 C C . GLY A 1 123 ? -4.174 -3.374 0.976 1.00 95.94 123 GLY A C 1
ATOM 980 O O . GLY A 1 123 ? -2.982 -3.492 1.257 1.00 95.94 123 GLY A O 1
ATOM 981 N N . ILE A 1 124 ? -5.128 -3.636 1.869 1.00 97.50 124 ILE A N 1
ATOM 982 C CA . ILE A 1 124 ? -4.883 -4.171 3.214 1.00 97.50 124 ILE A CA 1
ATOM 983 C C . ILE A 1 124 ? -5.365 -5.616 3.245 1.00 97.50 124 ILE A C 1
ATOM 985 O O . ILE A 1 124 ? -6.569 -5.876 3.319 1.00 97.50 124 ILE A O 1
ATOM 989 N N . ARG A 1 125 ? -4.433 -6.571 3.214 1.00 95.38 125 ARG A N 1
ATOM 990 C CA . ARG A 1 125 ? -4.775 -7.996 3.240 1.00 95.38 125 ARG A CA 1
ATOM 991 C C . ARG A 1 125 ? -5.067 -8.453 4.663 1.00 95.38 125 ARG A C 1
ATOM 993 O O . ARG A 1 125 ? -4.277 -8.218 5.580 1.00 95.38 125 ARG A O 1
ATOM 1000 N N . VAL A 1 126 ? -6.172 -9.172 4.829 1.00 94.25 126 VAL A N 1
ATOM 1001 C CA . VAL A 1 126 ? -6.591 -9.774 6.099 1.00 94.25 126 VAL A CA 1
ATOM 1002 C C . VAL A 1 126 ? -6.628 -11.300 6.013 1.00 94.25 126 VAL A C 1
ATOM 1004 O O . VAL A 1 126 ? -6.715 -11.890 4.932 1.00 94.25 126 VAL A O 1
ATOM 1007 N N . SER A 1 127 ? -6.520 -11.968 7.165 1.00 89.44 127 SER A N 1
ATOM 1008 C CA . SER A 1 127 ? -6.622 -13.429 7.245 1.00 89.44 127 SER A CA 1
ATOM 1009 C C . SER A 1 127 ? -7.927 -13.905 6.598 1.00 89.44 127 SER A C 1
ATOM 1011 O O . SER A 1 127 ? -8.984 -13.360 6.912 1.00 89.44 127 SER A O 1
ATOM 1013 N N . GLY A 1 128 ? -7.860 -14.929 5.747 1.00 84.62 128 GLY A N 1
ATOM 1014 C CA . GLY A 1 128 ? -8.995 -15.373 4.926 1.00 84.62 128 GLY A CA 1
ATOM 1015 C C . GLY A 1 128 ? -8.896 -14.955 3.456 1.00 84.62 128 GLY A C 1
ATOM 1016 O O . GLY A 1 128 ? -9.764 -15.304 2.671 1.00 84.62 128 GLY A O 1
ATOM 1017 N N . GLY A 1 129 ? -7.830 -14.244 3.066 1.00 85.06 129 GLY A N 1
ATOM 1018 C CA . GLY A 1 129 ? -7.508 -13.971 1.660 1.00 85.06 129 GLY A CA 1
ATOM 1019 C C . GLY A 1 129 ? -8.155 -12.711 1.084 1.00 85.06 129 GLY A C 1
ATOM 1020 O O . GLY A 1 129 ? -7.788 -12.309 -0.017 1.00 85.06 129 GLY A O 1
ATOM 1021 N N . LEU A 1 130 ? -9.046 -12.065 1.842 1.00 91.69 130 LEU A N 1
ATOM 1022 C CA . LEU A 1 130 ? -9.651 -10.785 1.486 1.00 91.69 130 LEU A CA 1
ATOM 1023 C C . LEU A 1 130 ? -8.648 -9.632 1.615 1.00 91.69 130 LEU A C 1
ATOM 1025 O O . LEU A 1 130 ? -7.737 -9.649 2.448 1.00 91.69 130 LEU A O 1
ATOM 1029 N N . CYS A 1 131 ? -8.866 -8.610 0.803 1.00 93.62 131 CYS A N 1
ATOM 1030 C CA . CYS A 1 131 ? -8.143 -7.357 0.769 1.00 93.62 131 CYS A CA 1
ATOM 1031 C C . CYS A 1 131 ? -9.144 -6.199 0.847 1.00 93.62 131 CYS A C 1
ATOM 1033 O O . CYS A 1 131 ? -10.222 -6.252 0.247 1.00 93.62 131 CYS A O 1
ATOM 1035 N N . LEU A 1 132 ? -8.794 -5.174 1.619 1.00 95.50 132 LEU A N 1
ATOM 1036 C CA . LEU A 1 132 ? -9.595 -3.972 1.823 1.00 95.50 132 LEU A CA 1
ATOM 1037 C C . LEU A 1 132 ? -8.904 -2.792 1.144 1.00 95.50 132 LEU A C 1
ATOM 1039 O O . LEU A 1 132 ? -7.717 -2.562 1.364 1.00 95.50 132 LEU A O 1
ATOM 1043 N N . LEU A 1 133 ? -9.657 -2.022 0.369 1.00 95.44 133 LEU A N 1
ATOM 1044 C CA . LEU A 1 133 ? -9.241 -0.721 -0.145 1.00 95.44 133 LEU A CA 1
ATOM 1045 C C . LEU A 1 133 ? -10.135 0.360 0.460 1.00 95.44 133 LEU A C 1
ATOM 1047 O O . LEU A 1 133 ? -11.353 0.342 0.285 1.00 95.44 133 LEU A O 1
ATOM 1051 N N . ILE A 1 134 ? -9.527 1.293 1.183 1.00 96.62 134 ILE A N 1
ATOM 1052 C CA . ILE A 1 134 ? -10.215 2.346 1.932 1.00 96.62 134 ILE A CA 1
ATOM 1053 C C . ILE A 1 134 ? -9.692 3.688 1.431 1.00 96.62 134 ILE A C 1
ATOM 1055 O O . ILE A 1 134 ? -8.487 3.931 1.477 1.00 96.62 134 ILE A O 1
ATOM 1059 N N . ASN A 1 135 ? -10.589 4.543 0.944 1.00 97.12 135 ASN A N 1
ATOM 1060 C CA . ASN A 1 135 ? -10.215 5.806 0.317 1.00 97.12 135 ASN A CA 1
ATOM 1061 C C . ASN A 1 135 ? -10.203 6.976 1.311 1.00 97.12 135 ASN A C 1
ATOM 1063 O O . ASN A 1 135 ? -10.963 7.926 1.162 1.00 97.12 135 ASN A O 1
ATOM 1067 N N . GLU A 1 136 ? -9.349 6.891 2.329 1.00 97.62 136 GLU A N 1
ATOM 1068 C CA . GLU A 1 136 ? -9.231 7.912 3.376 1.00 97.62 136 GLU A CA 1
ATOM 1069 C C . GLU A 1 136 ? -7.805 8.464 3.423 1.00 97.62 136 GLU A C 1
ATOM 1071 O O . GLU A 1 136 ? -6.859 7.727 3.703 1.00 97.62 136 GLU A O 1
ATOM 1076 N N . ALA A 1 137 ? -7.638 9.764 3.165 1.00 97.88 137 ALA A N 1
ATOM 1077 C CA . ALA A 1 137 ? -6.325 10.391 2.986 1.00 97.88 137 ALA A CA 1
ATOM 1078 C C . ALA A 1 137 ? -5.362 10.157 4.167 1.00 97.88 137 ALA A C 1
ATOM 1080 O O . ALA A 1 137 ? -4.192 9.847 3.949 1.00 97.88 137 ALA A O 1
ATOM 1081 N N . GLU A 1 138 ? -5.856 10.249 5.407 1.00 97.25 138 GLU A N 1
ATOM 1082 C CA . GLU A 1 138 ? -5.059 10.012 6.620 1.00 97.25 138 GLU A CA 1
ATOM 1083 C C . GLU A 1 138 ? -4.480 8.588 6.650 1.00 97.25 138 GLU A C 1
ATOM 1085 O O . GLU A 1 138 ? -3.284 8.400 6.877 1.00 97.25 138 GLU A O 1
ATOM 1090 N N . LEU A 1 139 ? -5.300 7.581 6.330 1.00 98.06 139 LEU A N 1
ATOM 1091 C CA . LEU A 1 139 ? -4.864 6.187 6.255 1.00 98.06 139 LEU A CA 1
ATOM 1092 C C . LEU A 1 139 ? -3.853 5.968 5.127 1.00 98.06 139 LEU A C 1
ATOM 1094 O O . LEU A 1 139 ? -2.857 5.273 5.324 1.00 98.06 139 LEU A O 1
ATOM 1098 N N . LEU A 1 140 ? -4.098 6.544 3.949 1.00 98.56 140 LEU A N 1
ATOM 1099 C CA . LEU A 1 140 ? -3.209 6.381 2.797 1.00 98.56 140 LEU A CA 1
ATOM 1100 C C . LEU A 1 140 ? -1.818 6.969 3.083 1.00 98.56 140 LEU A C 1
ATOM 1102 O O . LEU A 1 140 ? -0.806 6.341 2.774 1.00 98.56 140 LEU A O 1
ATOM 1106 N N . LEU A 1 141 ? -1.742 8.127 3.742 1.00 98.44 141 LEU A N 1
ATOM 1107 C CA . LEU A 1 141 ? -0.466 8.712 4.161 1.00 98.44 141 LEU A CA 1
ATOM 1108 C C . LEU A 1 141 ? 0.264 7.842 5.200 1.00 98.44 141 LEU A C 1
ATOM 1110 O O . LEU A 1 141 ? 1.465 7.613 5.059 1.00 98.44 141 LEU A O 1
ATOM 1114 N N . GLU A 1 142 ? -0.451 7.294 6.188 1.00 97.44 142 GLU A N 1
ATOM 1115 C CA . GLU A 1 142 ? 0.135 6.389 7.192 1.00 97.44 142 GLU A CA 1
ATOM 1116 C C . GLU A 1 142 ? 0.674 5.091 6.574 1.00 97.44 142 GLU A C 1
ATOM 1118 O O . GLU A 1 142 ? 1.739 4.602 6.966 1.00 97.44 142 GLU A O 1
ATOM 1123 N N . LEU A 1 143 ? -0.032 4.522 5.593 1.00 98.31 143 LEU A N 1
ATOM 1124 C CA . LEU A 1 143 ? 0.435 3.338 4.869 1.00 98.31 143 LEU A CA 1
ATOM 1125 C C . LEU A 1 143 ? 1.669 3.647 4.017 1.00 98.31 143 LEU A C 1
ATOM 1127 O O . LEU A 1 143 ? 2.607 2.849 4.009 1.00 98.31 143 LEU A O 1
ATOM 1131 N N . PHE A 1 144 ? 1.704 4.807 3.355 1.00 98.44 144 PHE A N 1
ATOM 1132 C CA . PHE A 1 144 ? 2.858 5.234 2.565 1.00 98.44 144 PHE A CA 1
ATOM 1133 C C . PHE A 1 144 ? 4.128 5.360 3.418 1.00 98.44 144 PHE A C 1
ATOM 1135 O O . PHE A 1 144 ? 5.180 4.835 3.039 1.00 98.44 144 PHE A O 1
ATOM 1142 N N . ASP A 1 145 ? 4.029 5.970 4.601 1.00 97.25 145 ASP A N 1
ATOM 1143 C CA . ASP A 1 145 ? 5.153 6.052 5.544 1.00 97.25 145 ASP A CA 1
ATOM 1144 C C . ASP A 1 145 ? 5.595 4.640 5.984 1.00 97.25 145 ASP A C 1
ATOM 1146 O O . ASP A 1 145 ? 6.789 4.327 6.082 1.00 97.25 145 ASP A O 1
ATOM 1150 N N . GLY A 1 146 ? 4.627 3.732 6.143 1.00 97.00 146 GLY A N 1
ATOM 1151 C CA . GLY A 1 146 ? 4.869 2.311 6.369 1.00 97.00 146 GLY A CA 1
ATOM 1152 C C . GLY A 1 146 ? 5.635 1.622 5.240 1.00 97.00 146 GLY A C 1
ATOM 1153 O O . GLY A 1 146 ? 6.484 0.777 5.519 1.00 97.00 146 GLY A O 1
ATOM 1154 N N . TRP A 1 147 ? 5.391 1.961 3.972 1.00 98.25 147 TRP A N 1
ATOM 1155 C CA . TRP A 1 147 ? 6.125 1.381 2.838 1.00 98.25 147 TRP A CA 1
ATOM 1156 C C . TRP A 1 147 ? 7.600 1.759 2.857 1.00 98.25 147 TRP A C 1
ATOM 1158 O O . TRP A 1 147 ? 8.462 0.900 2.647 1.00 98.25 147 TRP A O 1
ATOM 1168 N N . GLN A 1 148 ? 7.898 3.026 3.155 1.00 97.12 148 GLN A N 1
ATOM 1169 C CA . GLN A 1 148 ? 9.273 3.500 3.305 1.00 97.12 148 GLN A CA 1
ATOM 1170 C C . GLN A 1 148 ? 9.973 2.759 4.448 1.00 97.12 148 GLN A C 1
ATOM 1172 O O . GLN A 1 148 ? 11.096 2.266 4.289 1.00 97.12 148 GLN A O 1
ATOM 1177 N N . TYR A 1 149 ? 9.282 2.603 5.582 1.00 96.19 149 TYR A N 1
ATOM 1178 C CA . TYR A 1 149 ? 9.804 1.851 6.718 1.00 96.19 149 TYR A CA 1
ATOM 1179 C C . TYR A 1 149 ? 10.060 0.377 6.362 1.00 96.19 149 TYR A C 1
ATOM 1181 O O . TYR A 1 149 ? 11.131 -0.146 6.684 1.00 96.19 149 TYR A O 1
ATOM 1189 N N . TYR A 1 150 ? 9.138 -0.273 5.643 1.00 97.06 150 TYR A N 1
ATOM 1190 C CA . TYR A 1 150 ? 9.276 -1.666 5.208 1.00 97.06 150 TYR A CA 1
ATOM 1191 C C . TYR A 1 150 ? 10.495 -1.880 4.314 1.00 97.06 150 TYR A C 1
ATOM 1193 O O . TYR A 1 150 ? 11.312 -2.778 4.549 1.00 97.06 150 TYR A O 1
ATOM 1201 N N . ARG A 1 151 ? 10.628 -1.021 3.297 1.00 96.50 151 ARG A N 1
ATOM 1202 C CA . 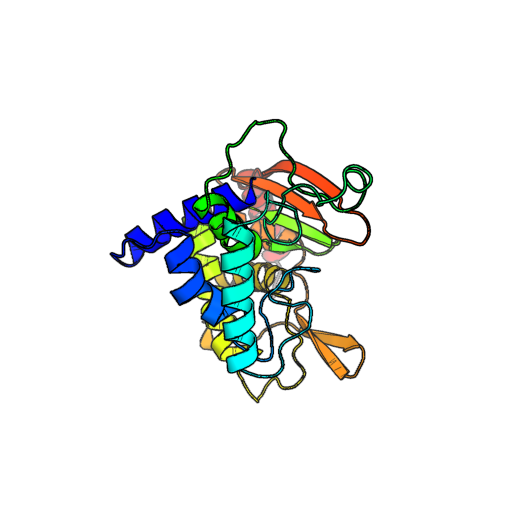ARG A 1 151 ? 11.723 -1.052 2.330 1.00 96.50 151 ARG A CA 1
ATOM 1203 C C . ARG A 1 151 ? 13.071 -0.948 3.035 1.00 96.50 151 ARG A C 1
ATOM 1205 O O . ARG A 1 151 ? 13.941 -1.791 2.812 1.00 96.50 151 ARG A O 1
ATOM 1212 N N . ASN A 1 152 ? 13.219 0.056 3.894 1.00 94.88 152 ASN A N 1
ATOM 1213 C CA . ASN A 1 152 ? 14.505 0.405 4.491 1.00 94.88 152 ASN A CA 1
ATOM 1214 C C . ASN A 1 152 ? 14.914 -0.549 5.618 1.00 94.88 152 ASN A C 1
ATOM 1216 O O . ASN A 1 152 ? 16.073 -0.952 5.688 1.00 94.88 152 ASN A O 1
ATOM 1220 N N . ASN A 1 153 ? 13.975 -0.945 6.481 1.00 94.19 153 ASN A N 1
ATOM 1221 C CA . ASN A 1 153 ? 14.303 -1.694 7.698 1.00 94.19 153 ASN A CA 1
ATOM 1222 C C . ASN A 1 153 ? 14.221 -3.213 7.528 1.00 94.19 153 ASN A C 1
ATOM 1224 O O . ASN A 1 153 ? 14.846 -3.932 8.312 1.00 94.19 153 ASN A O 1
ATOM 1228 N N . TYR A 1 154 ? 13.504 -3.704 6.510 1.00 95.19 154 TYR A N 1
ATOM 1229 C CA . TYR A 1 154 ? 13.295 -5.138 6.298 1.00 95.19 154 TYR A CA 1
ATOM 1230 C C . TYR A 1 154 ? 13.735 -5.610 4.915 1.00 95.19 154 TYR A C 1
ATOM 1232 O O . TYR A 1 154 ? 14.652 -6.421 4.830 1.00 95.19 154 TYR A O 1
ATOM 1240 N N . LEU A 1 155 ? 13.134 -5.115 3.826 1.00 95.31 155 LEU A N 1
ATOM 1241 C CA . LEU A 1 155 ? 13.397 -5.680 2.492 1.00 95.31 155 LEU A CA 1
ATOM 1242 C C . LEU A 1 155 ? 14.848 -5.489 2.033 1.00 95.31 155 LEU A C 1
ATOM 1244 O O . LEU A 1 155 ? 15.428 -6.415 1.468 1.00 95.31 155 LEU A O 1
ATOM 1248 N N . ASN A 1 156 ? 15.440 -4.324 2.304 1.00 94.62 156 ASN A N 1
ATOM 1249 C CA . ASN A 1 156 ? 16.834 -4.034 1.958 1.00 94.62 156 ASN A CA 1
ATOM 1250 C C . ASN A 1 156 ? 17.819 -4.386 3.090 1.00 94.62 156 ASN A C 1
ATOM 1252 O O . ASN A 1 156 ? 19.032 -4.249 2.925 1.00 94.62 156 ASN A O 1
ATOM 1256 N N . ASN A 1 157 ? 17.324 -4.833 4.245 1.00 93.31 157 ASN A N 1
ATOM 1257 C CA . ASN A 1 157 ? 18.159 -5.133 5.399 1.00 93.31 157 ASN A CA 1
ATOM 1258 C C . ASN A 1 157 ? 18.726 -6.555 5.300 1.00 93.31 157 ASN A C 1
ATOM 1260 O O . ASN A 1 157 ? 17.993 -7.545 5.266 1.00 93.31 157 ASN A O 1
ATOM 1264 N N . LYS A 1 158 ? 20.059 -6.662 5.329 1.00 91.81 158 LYS A N 1
ATOM 1265 C CA . LYS A 1 158 ? 20.790 -7.937 5.244 1.00 91.81 158 LYS A CA 1
ATOM 1266 C C . LYS A 1 158 ? 20.499 -8.899 6.400 1.00 91.81 158 LYS A C 1
ATOM 1268 O O . LYS A 1 158 ? 20.762 -10.086 6.259 1.00 91.81 158 LYS A O 1
ATOM 1273 N N . SER A 1 159 ? 19.930 -8.413 7.505 1.00 91.88 159 SER A N 1
ATOM 1274 C CA . SER A 1 159 ? 19.467 -9.241 8.630 1.00 91.88 159 SER A CA 1
ATOM 1275 C C . SER A 1 159 ? 18.223 -10.073 8.287 1.00 91.88 159 SER A C 1
ATOM 1277 O O . SER A 1 159 ? 17.911 -11.025 8.996 1.00 91.88 159 SER A O 1
ATOM 1279 N N . TYR A 1 160 ? 17.531 -9.748 7.188 1.00 92.38 160 TYR A N 1
ATOM 1280 C CA . TYR A 1 160 ? 16.349 -10.459 6.690 1.00 92.38 160 TYR A CA 1
ATOM 1281 C C . TYR A 1 160 ? 16.590 -11.017 5.272 1.00 92.38 160 TYR A C 1
ATOM 1283 O O . TYR A 1 160 ? 15.830 -10.721 4.339 1.00 92.38 160 TYR A O 1
ATOM 1291 N N . PRO A 1 161 ? 17.640 -11.841 5.066 1.00 91.38 161 PRO A N 1
ATOM 1292 C CA . PRO A 1 161 ? 18.033 -12.285 3.729 1.00 91.38 161 PRO A CA 1
ATOM 1293 C C . PRO A 1 161 ? 16.925 -13.112 3.067 1.00 91.38 161 PRO A C 1
ATOM 1295 O O . PRO A 1 161 ? 16.619 -12.904 1.895 1.00 91.38 161 PRO A O 1
ATOM 1298 N N . ASN A 1 162 ? 16.221 -13.924 3.856 1.00 94.00 162 ASN A N 1
ATOM 1299 C CA . ASN A 1 162 ? 15.195 -14.848 3.377 1.00 94.00 162 ASN A CA 1
ATOM 1300 C C . ASN A 1 162 ? 13.778 -14.254 3.410 1.00 94.00 162 ASN A C 1
ATOM 1302 O O . ASN A 1 162 ? 12.811 -14.968 3.176 1.00 94.00 162 ASN A O 1
ATOM 1306 N N . LEU A 1 163 ? 13.606 -12.967 3.732 1.00 95.44 163 LEU A N 1
ATOM 1307 C CA . LEU A 1 163 ? 12.278 -12.352 3.688 1.00 95.44 163 LEU A CA 1
ATOM 1308 C C . LEU A 1 163 ? 11.816 -12.207 2.234 1.00 95.44 163 LEU A C 1
ATOM 1310 O O . LEU A 1 163 ? 12.521 -11.604 1.417 1.00 95.44 163 LEU A O 1
ATOM 1314 N N . LYS A 1 164 ? 10.643 -12.757 1.927 1.00 94.44 164 LYS A N 1
ATOM 1315 C CA . LYS A 1 164 ? 10.006 -12.705 0.610 1.00 94.44 164 LYS A CA 1
ATOM 1316 C C . LYS A 1 164 ? 9.556 -11.273 0.284 1.00 94.44 164 LYS A C 1
ATOM 1318 O O . LYS A 1 164 ? 9.054 -10.561 1.149 1.00 94.44 164 LYS A O 1
ATOM 1323 N N . GLY A 1 165 ? 9.731 -10.860 -0.973 1.00 94.06 165 GLY A N 1
ATOM 1324 C CA . GLY A 1 165 ? 9.113 -9.642 -1.510 1.00 94.06 165 GLY A CA 1
ATOM 1325 C C . GLY A 1 165 ? 7.638 -9.852 -1.878 1.00 94.06 165 GLY A C 1
ATOM 1326 O O . GLY A 1 165 ? 7.062 -10.906 -1.617 1.00 94.06 165 GLY A O 1
ATOM 1327 N N . ASN A 1 166 ? 7.034 -8.877 -2.551 1.00 94.00 166 ASN A N 1
ATOM 1328 C CA . ASN A 1 166 ? 5.673 -8.943 -3.099 1.00 94.00 166 ASN A CA 1
ATOM 1329 C C . ASN A 1 166 ? 4.585 -9.109 -2.029 1.00 94.00 166 ASN A C 1
ATOM 1331 O O . ASN A 1 166 ? 3.594 -9.803 -2.246 1.00 94.00 166 ASN A O 1
ATOM 1335 N N . GLN A 1 167 ? 4.792 -8.521 -0.847 1.00 95.31 167 GLN A N 1
ATOM 1336 C CA . GLN A 1 167 ? 3.908 -8.696 0.311 1.00 95.31 167 GLN A CA 1
ATOM 1337 C C . GLN A 1 167 ? 3.377 -7.377 0.878 1.00 95.31 167 GLN A C 1
ATOM 1339 O O . GLN A 1 167 ? 2.975 -7.347 2.041 1.00 95.31 167 GLN A O 1
ATOM 1344 N N . VAL A 1 168 ? 3.356 -6.300 0.079 1.00 97.31 168 VAL A N 1
ATOM 1345 C CA . VAL A 1 168 ? 2.921 -4.969 0.538 1.00 97.31 168 VAL A CA 1
ATOM 1346 C C . VAL A 1 168 ? 1.546 -4.994 1.208 1.00 97.31 168 VAL A C 1
ATOM 1348 O O . VAL A 1 168 ? 1.375 -4.378 2.248 1.00 97.31 168 VAL A O 1
ATOM 1351 N N . GLU A 1 169 ? 0.589 -5.782 0.717 1.00 96.31 169 GLU A N 1
ATOM 1352 C CA . GLU A 1 169 ? -0.752 -5.798 1.314 1.00 96.31 169 GLU A CA 1
ATOM 1353 C C . GLU A 1 169 ? -0.793 -6.476 2.691 1.00 96.31 169 GLU A C 1
ATOM 1355 O O . GLU A 1 169 ? -1.529 -6.054 3.584 1.00 96.31 169 GLU A O 1
ATOM 1360 N N . ALA A 1 170 ? -0.005 -7.542 2.876 1.00 96.69 170 ALA A N 1
ATOM 1361 C CA . ALA A 1 170 ? 0.129 -8.207 4.172 1.00 96.69 170 ALA A CA 1
ATOM 1362 C C . ALA A 1 170 ? 0.895 -7.314 5.156 1.00 96.69 170 ALA A C 1
ATOM 1364 O O . ALA A 1 170 ? 0.540 -7.240 6.333 1.00 96.69 170 ALA A O 1
ATOM 1365 N N . TRP A 1 171 ? 1.908 -6.604 4.651 1.00 97.50 171 TRP A N 1
ATOM 1366 C CA . TRP A 1 171 ? 2.619 -5.574 5.391 1.00 97.50 171 TRP A CA 1
ATOM 1367 C C . TRP A 1 171 ? 1.684 -4.448 5.842 1.00 97.50 171 TRP A C 1
ATOM 1369 O O . TRP A 1 171 ? 1.689 -4.121 7.024 1.00 97.50 171 TRP A O 1
ATOM 1379 N N . ASN A 1 172 ? 0.844 -3.908 4.954 1.00 97.94 172 ASN A N 1
ATOM 1380 C CA . ASN A 1 172 ? -0.101 -2.832 5.268 1.00 97.94 172 ASN A CA 1
ATOM 1381 C C . ASN A 1 172 ? -1.003 -3.208 6.452 1.00 97.94 172 ASN A C 1
ATOM 1383 O O . ASN A 1 172 ? -1.201 -2.401 7.359 1.00 97.94 172 ASN A O 1
ATOM 1387 N N . GLY A 1 173 ? -1.489 -4.455 6.488 1.00 96.50 173 GLY A N 1
ATOM 1388 C CA . GLY A 1 173 ? -2.263 -4.980 7.615 1.00 96.50 173 GLY A CA 1
ATOM 1389 C C . GLY A 1 173 ? -1.486 -4.968 8.932 1.00 96.50 173 GLY A C 1
ATOM 1390 O O . GLY A 1 173 ? -1.990 -4.464 9.937 1.00 96.50 173 GLY A O 1
ATOM 1391 N N . GLN A 1 174 ? -0.247 -5.467 8.931 1.00 95.69 174 GLN A N 1
ATOM 1392 C CA . GLN A 1 174 ? 0.584 -5.469 10.138 1.00 95.69 174 GLN A CA 1
ATOM 1393 C C . GLN A 1 174 ? 0.990 -4.067 10.583 1.00 95.69 174 GLN A C 1
ATOM 1395 O O . GLN A 1 174 ? 0.929 -3.773 11.776 1.00 95.69 174 GLN A O 1
ATOM 1400 N N . TRP A 1 175 ? 1.380 -3.209 9.642 1.00 96.12 175 TRP A N 1
ATOM 1401 C CA . TRP A 1 175 ? 1.765 -1.829 9.908 1.00 96.12 175 TRP A CA 1
ATOM 1402 C C . TRP A 1 175 ? 0.625 -1.066 10.577 1.00 96.12 175 TRP A C 1
ATOM 1404 O O . TRP A 1 175 ? 0.820 -0.454 11.625 1.00 96.12 175 TRP A O 1
ATOM 1414 N N . LEU A 1 176 ? -0.589 -1.193 10.041 1.00 95.06 176 LEU A N 1
ATOM 1415 C CA . LEU A 1 176 ? -1.781 -0.578 10.611 1.00 95.06 176 LEU A CA 1
ATOM 1416 C C . LEU A 1 176 ? -2.070 -1.087 12.032 1.00 95.06 176 LEU A C 1
ATOM 1418 O O . LEU A 1 176 ? -2.308 -0.295 12.945 1.00 95.06 176 LEU A O 1
ATOM 1422 N N . VAL A 1 177 ? -2.020 -2.408 12.240 1.00 93.81 177 VAL A N 1
ATOM 1423 C CA . VAL A 1 177 ? -2.233 -3.024 13.563 1.00 93.81 177 VAL A CA 1
ATOM 1424 C C . VAL A 1 177 ? -1.161 -2.604 14.565 1.00 93.81 177 VAL A C 1
ATOM 1426 O O . VAL A 1 177 ? -1.464 -2.451 15.747 1.00 93.81 177 VAL A O 1
ATOM 1429 N N . HIS A 1 178 ? 0.075 -2.416 14.113 1.00 91.81 178 HIS A N 1
ATOM 1430 C CA . HIS A 1 178 ? 1.159 -1.919 14.944 1.00 91.81 178 HIS A CA 1
ATOM 1431 C C . HIS A 1 178 ? 0.938 -0.450 15.327 1.00 91.81 178 HIS A C 1
ATOM 1433 O O . HIS A 1 178 ? 0.921 -0.130 16.517 1.00 91.81 178 HIS A O 1
ATOM 1439 N N . ARG A 1 179 ? 0.729 0.425 14.337 1.00 91.38 179 ARG A N 1
ATOM 1440 C CA . ARG A 1 179 ? 0.605 1.880 14.521 1.00 91.38 179 ARG A CA 1
ATOM 1441 C C . ARG A 1 179 ? -0.598 2.265 15.371 1.00 91.38 179 ARG A C 1
ATOM 1443 O O . ARG A 1 179 ? -0.480 3.128 16.235 1.00 91.38 179 ARG A O 1
ATOM 1450 N N . PHE A 1 180 ? -1.723 1.581 15.173 1.00 90.62 180 PHE A N 1
ATOM 1451 C CA . PHE A 1 180 ? -2.983 1.850 15.872 1.00 90.62 180 PHE A CA 1
ATOM 1452 C C . PHE A 1 180 ? -3.407 0.674 16.759 1.00 90.62 180 PHE A C 1
ATOM 1454 O O . PHE A 1 180 ? -4.596 0.421 16.985 1.00 90.62 180 PHE A O 1
ATOM 1461 N N . GLY A 1 181 ? -2.428 -0.075 17.266 1.00 81.94 181 GLY A N 1
ATOM 1462 C CA . GLY A 1 181 ? -2.631 -1.111 18.271 1.00 81.94 181 GLY A CA 1
ATOM 1463 C C . GLY A 1 181 ? -3.003 -0.528 19.636 1.00 81.94 181 GLY A C 1
ATOM 1464 O O . GLY A 1 181 ? -2.874 0.663 19.891 1.00 81.94 181 GLY A O 1
ATOM 1465 N N . ALA A 1 182 ? -3.464 -1.380 20.554 1.00 69.50 182 ALA A N 1
ATOM 1466 C CA . ALA A 1 182 ? -3.829 -0.945 21.908 1.00 69.50 182 ALA A CA 1
ATOM 1467 C C . ALA A 1 182 ? -2.621 -0.510 22.764 1.00 69.50 182 ALA A C 1
ATOM 1469 O O . ALA A 1 182 ? -2.797 0.188 23.757 1.00 69.50 182 ALA A O 1
ATOM 1470 N N . LYS A 1 183 ? -1.406 -0.946 22.407 1.00 69.19 183 LYS A N 1
ATOM 1471 C CA . LYS A 1 183 ? -0.163 -0.608 23.108 1.00 69.19 183 LYS A CA 1
ATOM 1472 C C . LYS A 1 183 ? 0.666 0.314 22.222 1.00 69.19 183 LYS A C 1
ATOM 1474 O O . LYS A 1 183 ? 0.914 -0.039 21.071 1.00 69.19 183 LYS A O 1
ATOM 1479 N N . SER A 1 184 ? 1.138 1.438 22.765 1.00 60.19 184 SER A N 1
ATOM 1480 C CA . SER A 1 184 ? 2.095 2.316 22.084 1.00 60.19 184 SER A CA 1
ATOM 1481 C C . SER A 1 184 ? 3.482 1.669 22.077 1.00 60.19 184 SER A C 1
ATOM 1483 O O . SER A 1 184 ? 4.377 1.986 22.859 1.00 60.19 184 SER A O 1
ATOM 1485 N N . ILE A 1 185 ? 3.665 0.694 21.194 1.00 69.12 185 ILE A N 1
ATOM 1486 C CA . ILE A 1 185 ? 4.996 0.170 20.916 1.00 69.12 185 ILE A CA 1
ATOM 1487 C C . ILE A 1 185 ? 5.681 1.213 20.038 1.00 69.12 185 ILE A C 1
ATOM 1489 O O . ILE A 1 185 ? 5.196 1.530 18.955 1.00 69.12 185 ILE A O 1
ATOM 1493 N N . GLN A 1 186 ? 6.793 1.768 20.518 1.00 74.00 186 GLN A N 1
ATOM 1494 C CA . GLN A 1 186 ? 7.643 2.621 19.693 1.00 74.00 186 GLN A CA 1
ATOM 1495 C C . GLN A 1 186 ? 8.059 1.848 18.441 1.00 74.00 186 GLN A C 1
ATOM 1497 O O . GLN A 1 186 ? 8.448 0.684 18.545 1.00 74.00 186 GLN A O 1
ATOM 1502 N N . VAL A 1 187 ? 8.005 2.493 17.275 1.00 76.19 187 VAL A N 1
ATOM 1503 C CA . VAL A 1 187 ? 8.303 1.847 15.984 1.00 76.19 187 VAL A CA 1
ATOM 1504 C C . VAL A 1 187 ? 9.692 1.193 15.992 1.00 76.19 187 VAL A C 1
ATOM 1506 O O . VAL A 1 187 ? 9.865 0.108 15.449 1.00 76.19 187 VAL A O 1
ATOM 1509 N N . SER A 1 188 ? 10.666 1.786 16.693 1.00 72.50 188 SER A N 1
ATOM 1510 C CA . SER A 1 188 ? 12.023 1.241 16.864 1.00 72.50 188 SER A CA 1
ATOM 1511 C C . SER A 1 188 ? 12.084 -0.123 17.563 1.00 72.50 188 SER A C 1
ATOM 1513 O O . SER A 1 188 ? 13.033 -0.872 17.351 1.00 72.50 188 SER A O 1
ATOM 1515 N N . ASN A 1 189 ? 11.083 -0.454 18.380 1.00 75.75 189 ASN A N 1
ATOM 1516 C CA . ASN A 1 189 ? 11.016 -1.697 19.150 1.00 75.75 189 ASN A CA 1
ATOM 1517 C C . ASN A 1 189 ? 10.080 -2.734 18.517 1.00 75.75 189 ASN A C 1
ATOM 1519 O O . ASN A 1 189 ? 9.950 -3.846 19.037 1.00 75.75 189 ASN A O 1
ATOM 1523 N N . TRP A 1 190 ? 9.400 -2.383 17.426 1.00 83.25 190 TRP A N 1
ATOM 1524 C CA . TRP A 1 190 ? 8.505 -3.299 16.742 1.00 83.25 190 TRP A CA 1
ATOM 1525 C C . TRP A 1 190 ? 9.269 -4.264 15.842 1.00 83.25 190 TRP A C 1
ATOM 1527 O O . TRP A 1 190 ? 10.263 -3.916 15.206 1.00 83.25 190 TRP A O 1
ATOM 1537 N N . ARG A 1 191 ? 8.784 -5.504 15.796 1.00 85.38 191 ARG A N 1
ATOM 1538 C CA . ARG A 1 191 ? 9.315 -6.561 14.942 1.00 85.38 191 ARG A CA 1
ATOM 1539 C C . ARG A 1 191 ? 8.218 -7.051 14.015 1.00 85.38 191 ARG A C 1
ATOM 1541 O O . ARG A 1 191 ? 7.131 -7.393 14.476 1.00 85.38 191 ARG A O 1
ATOM 1548 N N . LEU A 1 192 ? 8.544 -7.120 12.730 1.00 91.19 192 LEU A N 1
ATOM 1549 C CA . LEU A 1 192 ? 7.716 -7.741 11.704 1.00 91.19 192 LEU A CA 1
ATOM 1550 C C . LEU A 1 192 ? 7.402 -9.194 12.075 1.00 91.19 192 LEU A C 1
ATOM 1552 O O . LEU A 1 192 ? 8.311 -10.002 12.281 1.00 91.19 192 LEU A O 1
ATOM 1556 N N . GLU A 1 193 ? 6.116 -9.537 12.130 1.00 93.50 193 GLU A N 1
ATOM 1557 C CA . GLU A 1 193 ? 5.699 -10.921 12.329 1.00 93.50 193 GLU A CA 1
ATOM 1558 C C . GLU A 1 193 ? 5.855 -11.688 11.009 1.00 93.50 193 GLU A C 1
ATOM 1560 O O . GLU A 1 193 ? 5.271 -11.338 9.979 1.00 93.50 193 GLU A O 1
ATOM 1565 N N . GLN A 1 194 ? 6.633 -12.764 11.032 1.00 94.12 194 GLN A N 1
ATOM 1566 C CA . GLN A 1 194 ? 6.900 -13.591 9.861 1.00 94.12 194 GLN A CA 1
ATOM 1567 C C . GLN A 1 194 ? 6.777 -15.073 10.205 1.00 94.12 194 GLN A C 1
ATOM 1569 O O . GLN A 1 194 ? 6.967 -15.476 11.352 1.00 94.12 194 GLN A O 1
ATOM 1574 N N . LYS A 1 195 ? 6.480 -15.889 9.198 1.00 93.81 195 LYS A N 1
ATOM 1575 C CA . LYS A 1 195 ? 6.473 -17.351 9.299 1.00 93.81 195 LYS A CA 1
ATOM 1576 C C . LYS A 1 195 ? 7.282 -17.964 8.169 1.00 93.81 195 LYS A C 1
ATOM 1578 O O . LYS A 1 195 ? 7.402 -17.353 7.106 1.00 93.81 195 LYS A O 1
ATOM 1583 N N . ALA A 1 196 ? 7.770 -19.180 8.390 1.00 93.38 196 ALA A N 1
ATOM 1584 C CA . ALA A 1 196 ? 8.377 -19.967 7.331 1.00 93.38 196 ALA A CA 1
ATOM 1585 C C . ALA A 1 196 ? 7.404 -20.118 6.145 1.00 93.38 196 ALA A C 1
ATOM 1587 O O . ALA A 1 196 ? 6.180 -20.223 6.306 1.00 93.38 196 ALA A O 1
ATOM 1588 N N . PHE A 1 197 ? 7.977 -20.074 4.955 1.00 90.81 197 PHE A N 1
ATOM 1589 C CA . PHE A 1 197 ? 7.357 -20.284 3.658 1.00 90.81 197 PHE A CA 1
ATOM 1590 C C . PHE A 1 197 ? 8.234 -21.257 2.855 1.00 90.81 197 PHE A C 1
ATOM 1592 O O . PHE A 1 197 ? 9.290 -21.684 3.331 1.00 90.81 197 PHE A O 1
ATOM 1599 N N . ASP A 1 198 ? 7.784 -21.621 1.657 1.00 85.12 198 ASP A N 1
ATOM 1600 C CA . ASP A 1 198 ? 8.484 -22.549 0.773 1.00 85.12 198 ASP A CA 1
ATOM 1601 C C . ASP A 1 198 ? 9.950 -22.146 0.542 1.00 85.12 198 ASP A C 1
ATOM 1603 O O . ASP A 1 198 ? 10.309 -20.964 0.555 1.00 85.12 198 ASP A O 1
ATOM 1607 N N . GLU A 1 199 ? 10.795 -23.162 0.347 1.00 80.94 199 GLU A N 1
ATOM 1608 C CA . GLU A 1 199 ? 12.212 -23.024 -0.023 1.00 80.94 199 GLU A CA 1
ATOM 1609 C C . GLU A 1 199 ? 13.064 -22.201 0.965 1.00 80.94 199 GLU A C 1
ATOM 1611 O O . GLU A 1 199 ? 14.014 -21.519 0.588 1.00 80.94 199 GLU A O 1
ATOM 1616 N N . GLY A 1 200 ? 12.746 -22.259 2.264 1.00 84.56 200 GLY A N 1
ATOM 1617 C CA . GLY A 1 200 ? 13.536 -21.585 3.305 1.00 84.56 200 GLY A CA 1
ATOM 1618 C C . GLY A 1 200 ? 13.341 -20.066 3.356 1.00 84.56 200 GLY A C 1
ATOM 1619 O O . GLY A 1 200 ? 14.075 -19.370 4.069 1.00 84.56 200 GLY A O 1
ATOM 1620 N N . MET A 1 201 ? 12.345 -19.554 2.630 1.00 92.56 201 MET A N 1
ATOM 1621 C CA . MET A 1 201 ? 11.924 -18.161 2.683 1.00 92.56 201 MET A CA 1
ATOM 1622 C C . MET A 1 201 ? 11.012 -17.906 3.885 1.00 92.56 201 MET A C 1
ATOM 1624 O O . MET A 1 201 ? 10.339 -18.795 4.393 1.00 92.56 201 MET A O 1
ATOM 1628 N N . ASN A 1 202 ? 10.958 -16.658 4.334 1.00 94.06 202 ASN A N 1
ATOM 1629 C CA . ASN A 1 202 ? 10.016 -16.183 5.337 1.00 94.06 202 ASN A CA 1
ATOM 1630 C C . ASN A 1 202 ? 9.002 -15.255 4.681 1.00 94.06 202 ASN A C 1
ATOM 1632 O O . ASN A 1 202 ? 9.359 -14.431 3.838 1.00 94.06 202 ASN A O 1
ATOM 1636 N N . GLN A 1 203 ? 7.746 -15.365 5.100 1.00 94.69 203 GLN A N 1
ATOM 1637 C CA . GLN A 1 203 ? 6.664 -14.511 4.635 1.00 94.69 203 GLN A CA 1
ATOM 1638 C C . GLN A 1 203 ? 6.035 -13.717 5.776 1.00 94.69 203 GLN A C 1
ATOM 1640 O O . GLN A 1 203 ? 5.881 -14.228 6.888 1.00 94.69 203 GLN A O 1
ATOM 1645 N N . VAL A 1 204 ? 5.613 -12.492 5.473 1.00 96.12 204 VAL A N 1
ATOM 1646 C CA . VAL A 1 204 ? 4.836 -11.630 6.366 1.00 96.12 204 VAL A CA 1
ATOM 1647 C C . VAL A 1 204 ? 3.526 -12.327 6.738 1.00 96.12 204 VAL A C 1
ATOM 1649 O O . VAL A 1 204 ? 2.769 -12.765 5.867 1.00 96.12 204 VAL A O 1
ATOM 1652 N N . ILE A 1 205 ? 3.245 -12.442 8.037 1.00 95.06 205 ILE A N 1
ATOM 1653 C CA . ILE A 1 205 ? 1.982 -13.010 8.521 1.00 95.06 205 ILE A CA 1
ATOM 1654 C C . ILE A 1 205 ? 0.844 -12.029 8.232 1.00 95.06 205 ILE A C 1
ATOM 1656 O O . ILE A 1 205 ? 0.874 -10.872 8.636 1.00 95.06 205 ILE A O 1
ATOM 1660 N N . THR A 1 206 ? -0.202 -12.475 7.548 1.00 94.44 206 THR A N 1
ATOM 1661 C CA . THR A 1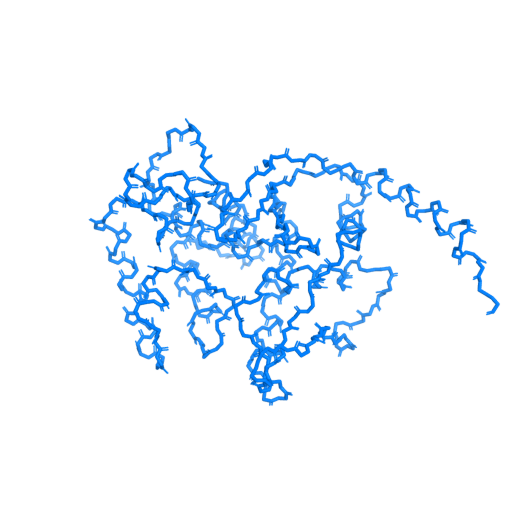 206 ? -1.384 -11.637 7.339 1.00 94.44 206 THR A CA 1
ATOM 1662 C C . THR A 1 206 ? -2.117 -11.397 8.660 1.00 94.44 206 THR A C 1
ATOM 1664 O O . THR A 1 206 ? -2.417 -12.344 9.388 1.00 94.44 206 THR A O 1
ATOM 1667 N N . SER A 1 207 ? -2.441 -10.139 8.963 1.00 94.25 207 SER A N 1
ATOM 1668 C CA . SER A 1 207 ? -3.163 -9.793 10.188 1.00 94.25 207 SER A CA 1
ATOM 1669 C C . SER A 1 207 ? -4.590 -10.341 10.195 1.00 94.25 207 SER A C 1
ATOM 1671 O O . SER A 1 207 ? -5.288 -10.340 9.181 1.00 94.25 207 SER A O 1
ATOM 1673 N N . HIS A 1 208 ? -5.055 -10.777 11.366 1.00 93.69 208 HIS A N 1
ATOM 1674 C CA . HIS A 1 208 ? -6.451 -11.162 11.539 1.00 93.69 208 HIS A CA 1
ATOM 1675 C C . HIS A 1 208 ? -7.381 -9.963 11.350 1.00 93.69 208 HIS A C 1
ATOM 1677 O O . HIS A 1 208 ? -7.124 -8.891 11.903 1.00 93.69 208 HIS A O 1
ATOM 1683 N N . TRP A 1 209 ? -8.485 -10.163 10.625 1.00 92.25 209 TRP A N 1
ATOM 1684 C CA . TRP A 1 209 ? -9.433 -9.089 10.318 1.00 92.25 209 TRP A CA 1
ATOM 1685 C C . TRP A 1 209 ? -9.945 -8.325 11.560 1.00 92.25 209 TRP A C 1
ATOM 1687 O O . TRP A 1 209 ? -10.017 -7.100 11.467 1.00 92.25 209 TRP A O 1
ATOM 1697 N N . PRO A 1 210 ? -10.180 -8.929 12.754 1.00 91.69 210 PRO A N 1
ATOM 1698 C CA . PRO A 1 210 ? -10.618 -8.157 13.918 1.00 91.69 210 PRO A CA 1
ATOM 1699 C C . PRO A 1 210 ? -9.550 -7.175 14.405 1.00 91.69 210 PRO A C 1
ATOM 1701 O O . PRO A 1 210 ? -9.873 -6.056 14.792 1.00 91.69 210 PRO A O 1
ATOM 1704 N N . LYS A 1 211 ? -8.260 -7.550 14.341 1.00 91.88 211 LYS A N 1
ATOM 1705 C CA . LYS A 1 211 ? -7.156 -6.654 14.727 1.00 91.88 211 LYS A CA 1
ATOM 1706 C C . LYS A 1 211 ? -7.113 -5.426 13.816 1.00 91.88 211 LYS A C 1
ATOM 1708 O O . LYS A 1 211 ? -6.932 -4.317 14.312 1.00 91.88 211 LYS A O 1
ATOM 1713 N N . VAL A 1 212 ? -7.315 -5.633 12.514 1.00 94.75 212 VAL A N 1
ATOM 1714 C CA . VAL A 1 212 ? -7.381 -4.555 11.517 1.00 94.75 212 VAL A CA 1
ATOM 1715 C C . VAL A 1 212 ? -8.579 -3.646 11.783 1.00 94.75 212 VAL A C 1
ATOM 1717 O O . VAL A 1 212 ? -8.398 -2.436 11.865 1.00 94.75 212 VAL A O 1
ATOM 1720 N N . LEU A 1 213 ? -9.773 -4.196 12.027 1.00 93.69 213 LEU A N 1
ATOM 1721 C CA . LEU A 1 213 ? -10.945 -3.379 12.367 1.00 93.69 213 LEU A CA 1
ATOM 1722 C C . LEU A 1 213 ? -10.757 -2.584 13.664 1.00 93.69 213 LEU A C 1
ATOM 1724 O O . LEU A 1 213 ? -11.147 -1.420 13.726 1.00 93.69 213 LEU A O 1
ATOM 1728 N N . PHE A 1 214 ? -10.124 -3.164 14.688 1.00 92.06 214 PHE A N 1
ATOM 1729 C CA . PHE A 1 214 ? -9.797 -2.421 15.904 1.00 92.06 214 PHE A CA 1
ATOM 1730 C C . PHE A 1 214 ? -8.826 -1.274 15.626 1.00 92.06 214 PHE A C 1
ATOM 1732 O O . PHE A 1 214 ? -9.027 -0.181 16.150 1.00 92.06 214 PHE A O 1
ATOM 1739 N N . ALA A 1 215 ? -7.801 -1.496 14.803 1.00 93.25 215 ALA A N 1
ATOM 1740 C CA . ALA A 1 215 ? -6.861 -0.453 14.410 1.00 93.25 215 ALA A CA 1
ATOM 1741 C C . ALA A 1 215 ? -7.564 0.689 13.654 1.00 93.25 215 ALA A C 1
ATOM 1743 O O . ALA A 1 215 ? -7.438 1.847 14.049 1.00 93.25 215 ALA A O 1
ATOM 1744 N N . LEU A 1 216 ? -8.403 0.356 12.665 1.00 94.75 216 LEU A N 1
ATOM 1745 C CA . LEU A 1 216 ? -9.228 1.329 11.937 1.00 94.75 216 LEU A CA 1
ATOM 1746 C C . LEU A 1 216 ? -10.159 2.101 12.883 1.00 94.75 216 LEU A C 1
ATOM 1748 O O . LEU A 1 216 ? -10.250 3.319 12.791 1.00 94.75 216 LEU A O 1
ATOM 1752 N N . SER A 1 217 ? -10.802 1.422 13.841 1.00 93.38 217 SER A N 1
ATOM 1753 C CA . SER A 1 217 ? -11.700 2.075 14.808 1.00 93.38 217 SER A CA 1
ATOM 1754 C C . SER A 1 217 ? -10.998 3.093 15.706 1.00 93.38 217 SER A C 1
ATOM 1756 O O . SER A 1 217 ? -11.629 4.043 16.169 1.00 93.38 217 SER A O 1
ATOM 1758 N N . ARG A 1 218 ? -9.695 2.909 15.955 1.00 91.25 218 ARG A N 1
ATOM 1759 C CA . ARG A 1 218 ? -8.883 3.870 16.708 1.00 91.25 218 ARG A CA 1
ATOM 1760 C C . ARG A 1 218 ? -8.451 5.031 15.824 1.00 91.25 218 ARG A C 1
ATOM 1762 O O . ARG A 1 218 ? -8.619 6.166 16.255 1.00 91.25 218 ARG A O 1
ATOM 1769 N N . LEU A 1 219 ? -7.963 4.743 14.614 1.00 93.69 219 LEU A N 1
ATOM 1770 C CA . LEU A 1 219 ? -7.570 5.750 13.625 1.00 93.69 219 LEU A CA 1
ATOM 1771 C C . LEU A 1 219 ? -8.728 6.716 13.336 1.00 93.69 219 LEU A C 1
ATOM 1773 O O . LEU A 1 219 ? -8.633 7.904 13.619 1.00 93.69 219 LEU A O 1
ATOM 1777 N N . PHE A 1 220 ? -9.876 6.183 12.924 1.00 94.50 220 PHE A N 1
ATOM 1778 C CA . PHE A 1 220 ? -11.062 6.973 12.579 1.00 94.50 220 PHE A CA 1
ATOM 1779 C C . PHE A 1 220 ? -11.959 7.292 13.777 1.00 94.50 220 PHE A C 1
ATOM 1781 O O . PHE A 1 220 ? -13.109 7.684 13.619 1.00 94.50 220 PHE A O 1
ATOM 1788 N N . LYS A 1 221 ? -11.480 7.068 15.008 1.00 91.25 221 LYS A N 1
ATOM 1789 C CA . LYS A 1 221 ? -12.177 7.397 16.269 1.00 91.25 221 LYS A CA 1
ATOM 1790 C C . LYS A 1 221 ? -13.584 6.787 16.436 1.00 91.25 221 LYS A C 1
ATOM 1792 O O . LYS A 1 221 ? -14.277 7.121 17.403 1.00 91.25 221 LYS A O 1
ATOM 1797 N N . GLY A 1 222 ? -13.957 5.821 15.597 1.00 84.94 222 GLY A N 1
ATOM 1798 C CA . GLY A 1 222 ? -15.262 5.159 15.563 1.00 84.94 222 GLY A CA 1
ATOM 1799 C C . GLY A 1 222 ? -16.187 5.640 14.440 1.00 84.94 222 GLY A C 1
ATOM 1800 O O . GLY A 1 222 ? -17.304 5.142 14.343 1.00 84.94 222 GLY A O 1
ATOM 1801 N N . GLU A 1 223 ? -15.757 6.569 13.591 1.00 91.50 223 GLU A N 1
ATOM 1802 C CA . GLU A 1 223 ? -16.529 7.001 12.424 1.00 91.50 223 GLU A CA 1
ATOM 1803 C C . GLU A 1 223 ? -16.678 5.863 11.407 1.00 91.50 223 GLU A C 1
ATOM 1805 O O . GLU A 1 223 ? -15.829 4.978 11.311 1.00 91.50 223 GLU A O 1
ATOM 1810 N N . ALA A 1 224 ? -17.799 5.832 10.687 1.00 91.44 224 ALA A N 1
ATOM 1811 C CA . ALA A 1 224 ? -18.020 4.801 9.683 1.00 91.44 224 ALA A CA 1
ATOM 1812 C C . ALA A 1 224 ? -17.129 5.050 8.463 1.00 91.44 224 ALA A C 1
ATOM 1814 O O . ALA A 1 224 ? -16.986 6.188 8.026 1.00 91.44 224 ALA A O 1
ATOM 1815 N N . VAL A 1 225 ? -16.572 3.981 7.897 1.00 94.62 225 VAL A N 1
ATOM 1816 C CA . VAL A 1 225 ? -15.668 4.067 6.743 1.00 94.62 225 VAL A CA 1
ATOM 1817 C C . VAL A 1 225 ? -16.094 3.075 5.674 1.00 94.62 225 VAL A C 1
ATOM 1819 O O . VAL A 1 225 ? -16.443 1.934 5.979 1.00 94.62 225 VAL A O 1
ATOM 1822 N N . SER A 1 226 ? -16.057 3.496 4.413 1.00 95.19 226 SER A N 1
ATOM 1823 C CA . SER A 1 226 ? -16.350 2.620 3.280 1.00 95.19 226 SER A CA 1
ATOM 1824 C C . SER A 1 226 ? -15.095 1.865 2.847 1.00 95.19 226 SER A C 1
ATOM 1826 O O . SER A 1 226 ? -14.061 2.466 2.552 1.00 95.19 226 SER A O 1
ATOM 1828 N N . ALA A 1 227 ? -15.186 0.538 2.794 1.00 94.88 227 ALA A N 1
ATOM 1829 C CA . ALA A 1 227 ? -14.129 -0.325 2.291 1.00 94.88 227 ALA A CA 1
ATOM 1830 C C . ALA A 1 227 ? -14.608 -1.058 1.040 1.00 94.88 227 ALA A C 1
ATOM 1832 O O . ALA A 1 227 ? -15.655 -1.701 1.048 1.00 94.88 227 ALA A O 1
ATOM 1833 N N . TYR A 1 228 ? -13.817 -1.017 -0.024 1.00 93.50 228 TYR A N 1
ATOM 1834 C CA . TYR A 1 228 ? -13.999 -1.908 -1.159 1.00 93.50 228 TYR A CA 1
ATOM 1835 C C . TYR A 1 228 ? -13.284 -3.229 -0.878 1.00 93.50 228 TYR A C 1
ATOM 1837 O O . TYR A 1 228 ? -12.069 -3.249 -0.657 1.00 93.50 228 TYR A O 1
ATOM 1845 N N . VAL A 1 229 ? -14.039 -4.324 -0.873 1.00 92.56 229 VAL A N 1
ATOM 1846 C CA . VAL A 1 229 ? -13.563 -5.644 -0.458 1.00 92.56 229 VAL A CA 1
ATOM 1847 C C . VAL A 1 229 ? -13.486 -6.587 -1.652 1.00 92.56 229 VAL A C 1
ATOM 1849 O O . VAL A 1 229 ? -14.454 -6.771 -2.399 1.00 92.56 229 VAL A O 1
ATOM 1852 N N . TYR A 1 230 ? -12.323 -7.206 -1.819 1.00 89.31 230 TYR A N 1
ATOM 1853 C CA . TYR A 1 230 ? -12.032 -8.145 -2.900 1.00 89.31 230 TYR A CA 1
ATOM 1854 C C . TYR A 1 230 ? -11.015 -9.197 -2.450 1.00 89.31 230 TYR A C 1
ATOM 1856 O O . TYR A 1 230 ? -10.399 -9.073 -1.397 1.00 89.31 230 TYR A O 1
ATOM 1864 N N . ALA A 1 231 ? -10.811 -10.232 -3.251 1.00 83.88 231 ALA A N 1
ATOM 1865 C CA . ALA A 1 231 ? -9.709 -11.170 -3.126 1.00 83.88 231 ALA A CA 1
ATOM 1866 C C . ALA A 1 231 ? -9.159 -11.478 -4.515 1.00 83.88 231 ALA A C 1
ATOM 1868 O O . ALA A 1 231 ? -9.887 -11.955 -5.386 1.00 83.88 231 ALA A O 1
ATOM 1869 N N . PHE A 1 232 ? -7.864 -11.236 -4.703 1.00 72.06 232 PHE A N 1
ATOM 1870 C CA . PHE A 1 232 ? -7.139 -11.743 -5.861 1.00 72.06 232 PHE A CA 1
ATOM 1871 C C . PHE A 1 232 ? -6.627 -13.151 -5.556 1.00 72.06 232 PHE A C 1
ATOM 1873 O O . PHE A 1 232 ? -5.905 -13.364 -4.575 1.00 72.06 232 PHE A O 1
ATOM 1880 N N . SER A 1 233 ? -7.041 -14.106 -6.383 1.00 66.81 233 SER A N 1
ATOM 1881 C CA . SER A 1 233 ? -6.616 -15.508 -6.339 1.00 66.81 233 SER A CA 1
ATOM 1882 C C . SER A 1 233 ? -6.537 -16.048 -7.775 1.00 66.81 233 SER A C 1
ATOM 1884 O O . SER A 1 233 ? -6.470 -15.258 -8.710 1.00 66.81 233 SER A O 1
ATOM 1886 N N . GLN A 1 234 ? -6.551 -17.369 -7.982 1.00 59.25 234 GLN A N 1
ATOM 1887 C CA . GLN A 1 234 ? -6.744 -17.925 -9.331 1.00 59.25 234 GLN A CA 1
ATOM 1888 C C . GLN A 1 234 ? -8.085 -17.497 -9.947 1.00 59.25 234 GLN A C 1
ATOM 1890 O O . GLN A 1 234 ? -8.180 -17.354 -11.160 1.00 59.25 234 GLN A O 1
ATOM 1895 N N . MET A 1 235 ? -9.099 -17.261 -9.107 1.00 64.94 235 MET A N 1
ATOM 1896 C CA . MET A 1 235 ? -10.353 -16.624 -9.492 1.00 64.94 235 MET A CA 1
ATOM 1897 C C . MET A 1 235 ? -10.548 -15.375 -8.638 1.00 64.94 235 MET A C 1
ATOM 1899 O O . MET A 1 235 ? -10.571 -15.442 -7.402 1.00 64.94 235 MET A O 1
ATOM 1903 N N . ASN A 1 236 ? -10.653 -14.221 -9.284 1.00 72.56 236 ASN A N 1
ATOM 1904 C CA . ASN A 1 236 ? -10.871 -12.974 -8.569 1.00 72.56 236 ASN A CA 1
ATOM 1905 C C . ASN A 1 236 ? -12.279 -12.954 -7.973 1.00 72.56 236 ASN A C 1
ATOM 1907 O O . ASN A 1 236 ? -13.257 -13.275 -8.639 1.00 72.56 236 ASN A O 1
ATOM 1911 N N . THR A 1 237 ? -12.381 -12.584 -6.699 1.00 78.38 237 THR A N 1
ATOM 1912 C CA . THR A 1 237 ? -13.662 -12.416 -6.009 1.00 78.38 237 THR A CA 1
ATOM 1913 C C . THR A 1 237 ? -13.828 -10.955 -5.634 1.00 78.38 237 THR A C 1
ATOM 1915 O O . THR A 1 237 ? -12.974 -10.384 -4.960 1.00 78.38 237 THR A O 1
ATOM 1918 N N . THR A 1 238 ? -14.947 -10.354 -6.018 1.00 83.31 238 THR A N 1
ATOM 1919 C CA . THR A 1 238 ? -15.335 -9.012 -5.580 1.00 83.31 238 THR A CA 1
ATOM 1920 C C . THR A 1 238 ? -16.563 -9.130 -4.690 1.00 83.31 238 THR A C 1
ATOM 1922 O O . THR A 1 238 ? -17.591 -9.637 -5.123 1.00 83.31 238 THR A O 1
ATOM 1925 N N . ILE A 1 239 ? -16.458 -8.639 -3.453 1.00 86.00 239 ILE A N 1
ATOM 1926 C CA . ILE A 1 239 ? -17.614 -8.456 -2.562 1.00 86.00 239 ILE A CA 1
ATOM 1927 C C . ILE A 1 239 ? -18.242 -7.080 -2.823 1.00 86.00 239 ILE A C 1
ATOM 1929 O O . ILE A 1 239 ? -19.461 -6.942 -2.810 1.00 86.00 239 ILE A O 1
ATOM 1933 N N . GLY A 1 240 ? -17.413 -6.073 -3.118 1.00 87.12 240 GLY A N 1
ATOM 1934 C CA . GLY A 1 240 ? -17.849 -4.707 -3.403 1.00 87.12 240 GLY A CA 1
ATOM 1935 C C . GLY A 1 240 ? -17.679 -3.782 -2.202 1.00 87.12 240 GLY A C 1
ATOM 1936 O O . GLY A 1 240 ? -16.827 -4.013 -1.344 1.00 87.12 240 GLY A O 1
ATOM 1937 N N . PHE A 1 241 ? -18.457 -2.702 -2.163 1.00 91.94 241 PHE A N 1
ATOM 1938 C CA . PHE A 1 241 ? -18.393 -1.725 -1.080 1.00 91.94 241 PHE A CA 1
ATOM 1939 C C . PHE A 1 241 ? -19.111 -2.228 0.170 1.00 91.94 241 PHE A C 1
ATOM 1941 O O . PHE A 1 241 ? -20.281 -2.604 0.124 1.00 91.94 241 PHE A O 1
ATOM 1948 N N . VAL A 1 242 ? -18.406 -2.185 1.295 1.00 93.00 242 VAL A N 1
ATOM 1949 C CA . VAL A 1 242 ? -18.908 -2.537 2.619 1.00 93.00 242 VAL A CA 1
ATOM 1950 C C . VAL A 1 242 ? -18.700 -1.344 3.544 1.00 93.00 242 VAL A C 1
ATOM 1952 O O . VAL A 1 242 ? -17.587 -0.838 3.685 1.00 93.00 242 VAL A O 1
ATOM 1955 N N . SER A 1 243 ? -19.775 -0.910 4.200 1.00 93.00 243 SER A N 1
ATOM 1956 C CA . SER A 1 243 ? -19.707 0.099 5.258 1.00 93.00 243 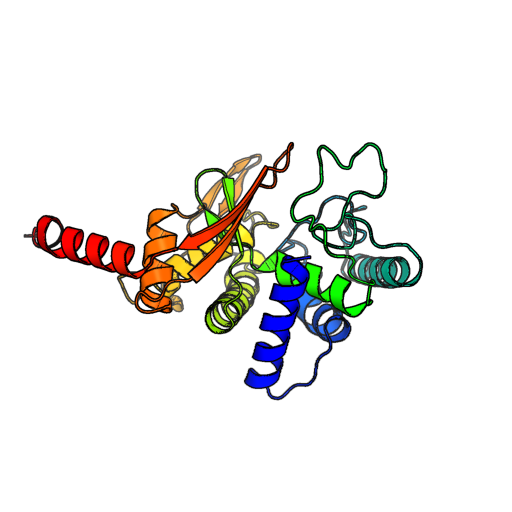SER A CA 1
ATOM 1957 C C . SER A 1 243 ? -19.205 -0.542 6.552 1.00 93.00 243 SER A C 1
ATOM 1959 O O . SER A 1 243 ? -19.854 -1.422 7.123 1.00 93.00 243 SER A O 1
ATOM 1961 N N . LEU A 1 244 ? -18.044 -0.103 7.028 1.00 92.50 244 LEU A N 1
ATOM 1962 C CA . LEU A 1 244 ? -17.477 -0.521 8.302 1.00 92.50 244 LEU A CA 1
ATOM 1963 C C . LEU A 1 244 ? -18.012 0.389 9.409 1.00 92.50 244 LEU A C 1
ATOM 1965 O O . LEU A 1 244 ? -17.593 1.535 9.550 1.00 92.50 244 LEU A O 1
ATOM 1969 N N . HIS A 1 245 ? -18.925 -0.130 10.227 1.00 91.31 245 HIS A N 1
ATOM 1970 C CA . HIS A 1 245 ? -19.488 0.590 11.372 1.00 91.31 245 HIS A CA 1
ATOM 1971 C C . HIS A 1 245 ? -18.525 0.553 12.569 1.00 91.31 245 HIS A C 1
ATOM 1973 O O . HIS A 1 245 ? -18.692 -0.223 13.514 1.00 91.31 245 HIS A O 1
ATOM 1979 N N . LEU A 1 246 ? -17.482 1.387 12.525 1.00 91.38 246 LEU A N 1
ATOM 1980 C CA . LEU A 1 246 ? -16.387 1.348 13.502 1.00 91.38 246 LEU A CA 1
ATOM 1981 C C . LEU A 1 246 ? -16.809 1.761 14.923 1.00 91.38 246 LEU A C 1
ATOM 1983 O O . LEU A 1 246 ? -16.150 1.366 15.885 1.00 91.38 246 LEU A O 1
ATOM 1987 N N . ALA A 1 247 ? -17.919 2.486 15.085 1.00 88.31 247 ALA A N 1
ATOM 1988 C CA . ALA A 1 247 ? -18.487 2.817 16.392 1.00 88.31 247 ALA A CA 1
ATOM 1989 C C . ALA A 1 247 ? -18.909 1.555 17.157 1.00 88.31 247 ALA A C 1
ATOM 1991 O O . ALA A 1 247 ? -18.622 1.428 18.346 1.00 88.31 247 ALA A O 1
ATOM 1992 N N . GLU A 1 248 ? -19.530 0.595 16.470 1.00 85.62 248 GLU A N 1
ATOM 1993 C CA . GLU A 1 248 ? -19.948 -0.675 17.070 1.00 85.62 248 GLU A CA 1
ATOM 1994 C C . GLU A 1 248 ? -18.742 -1.564 17.376 1.00 85.62 248 GLU A C 1
ATOM 1996 O O . GLU A 1 248 ? -18.675 -2.184 18.435 1.00 85.62 248 GLU A O 1
ATOM 2001 N N . VAL A 1 249 ? -17.727 -1.544 16.507 1.00 84.88 249 VAL A N 1
ATOM 2002 C CA . VAL A 1 249 ? -16.438 -2.204 16.765 1.00 84.88 249 VAL A CA 1
ATOM 2003 C C . VAL A 1 249 ? -15.782 -1.637 18.027 1.00 84.88 249 VAL A C 1
ATOM 2005 O O . VAL A 1 249 ? -15.305 -2.395 18.872 1.00 84.88 249 VAL A O 1
ATOM 2008 N N . LYS A 1 250 ? -15.792 -0.309 18.184 1.00 82.06 250 LYS A N 1
ATOM 2009 C CA . LYS A 1 250 ? -15.260 0.378 19.365 1.00 82.06 250 LYS A CA 1
ATOM 2010 C C . LYS A 1 250 ? -16.047 0.013 20.623 1.00 82.06 250 LYS A C 1
ATOM 2012 O O . LYS A 1 250 ? -15.423 -0.331 21.619 1.00 82.06 250 LYS A O 1
ATOM 2017 N N . LYS A 1 251 ? -17.385 0.001 20.572 1.00 84.44 251 LYS A N 1
ATOM 2018 C CA . LYS A 1 251 ? -18.235 -0.447 21.692 1.00 84.44 251 LYS A CA 1
ATOM 2019 C C . LYS A 1 251 ? -17.950 -1.898 22.079 1.00 84.44 251 LYS A C 1
ATOM 2021 O O . LYS A 1 251 ? -17.759 -2.176 23.257 1.00 84.44 251 LYS A O 1
ATOM 2026 N N . ALA A 1 252 ? -17.869 -2.809 21.108 1.00 83.19 252 ALA A N 1
ATOM 2027 C CA . ALA A 1 252 ? -17.559 -4.216 21.355 1.00 83.19 252 ALA A CA 1
ATOM 2028 C C . ALA A 1 252 ? -16.163 -4.396 21.972 1.00 83.19 252 ALA A C 1
ATOM 2030 O O . ALA A 1 252 ? -15.987 -5.190 22.895 1.00 83.19 252 ALA A O 1
ATOM 2031 N N . LEU A 1 253 ? -15.176 -3.625 21.506 1.00 78.00 253 LEU A N 1
ATOM 2032 C CA . LEU A 1 253 ? -13.836 -3.604 22.084 1.00 78.00 253 LEU A CA 1
ATOM 2033 C C . LEU A 1 253 ? -13.849 -3.084 23.529 1.00 78.00 253 LEU A C 1
ATOM 2035 O O . LEU A 1 253 ? -13.225 -3.701 24.391 1.00 78.00 253 LEU A O 1
ATOM 2039 N N . THR A 1 254 ? -14.556 -1.983 23.799 1.00 81.31 254 THR A N 1
ATOM 2040 C CA . THR A 1 254 ? -14.718 -1.434 25.154 1.00 81.31 254 THR A CA 1
ATOM 2041 C C . THR A 1 254 ? -15.388 -2.451 26.072 1.00 81.31 254 THR A C 1
ATOM 2043 O O . THR A 1 254 ? -14.869 -2.729 27.148 1.00 81.31 254 THR A O 1
ATOM 2046 N N . LEU A 1 255 ? -16.465 -3.092 25.614 1.00 84.00 255 LEU A N 1
ATOM 2047 C CA . LEU A 1 255 ? -17.165 -4.133 26.361 1.00 84.00 255 LEU A CA 1
ATOM 2048 C C . LEU A 1 255 ? -16.246 -5.318 26.685 1.00 84.00 255 LEU A C 1
ATOM 2050 O O . LEU A 1 255 ? -16.179 -5.760 27.829 1.00 84.0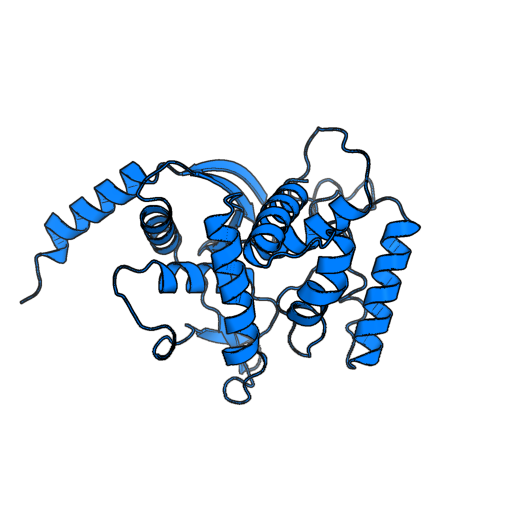0 255 LEU A O 1
ATOM 2054 N N . TYR A 1 256 ? -15.492 -5.812 25.697 1.00 81.50 256 TYR A N 1
ATOM 2055 C CA . TYR A 1 256 ? -14.498 -6.866 25.908 1.00 81.50 256 TYR A CA 1
ATOM 2056 C C . TYR A 1 256 ? -13.464 -6.459 26.966 1.00 81.50 256 TYR A C 1
ATOM 2058 O O . TYR A 1 256 ? -13.117 -7.253 27.843 1.00 81.50 256 TYR A O 1
ATOM 2066 N N . GLN A 1 257 ? -12.978 -5.217 26.909 1.00 80.50 257 GLN A N 1
ATOM 2067 C CA . GLN A 1 257 ? -12.003 -4.711 27.871 1.00 80.50 257 GLN A CA 1
ATOM 2068 C C . GLN A 1 257 ? -12.577 -4.616 29.288 1.00 80.50 257 GLN A C 1
ATOM 2070 O O . GLN A 1 257 ? -11.894 -4.962 30.250 1.00 80.50 257 GLN A O 1
ATOM 2075 N N . GLU A 1 258 ? -13.829 -4.187 29.419 1.00 82.44 258 GLU A N 1
ATOM 2076 C CA . GLU A 1 258 ? -14.509 -4.049 30.705 1.00 82.44 258 GLU A CA 1
ATOM 2077 C C . GLU A 1 258 ? -14.871 -5.392 31.340 1.00 82.44 258 GLU A C 1
ATOM 2079 O O . GLU A 1 258 ? -14.732 -5.529 32.555 1.00 82.44 258 GLU A O 1
ATOM 2084 N N . ILE A 1 259 ? -15.306 -6.370 30.541 1.00 83.44 259 ILE A N 1
ATOM 2085 C CA . ILE A 1 259 ? -15.755 -7.679 31.036 1.00 83.44 259 ILE A CA 1
ATOM 2086 C C . ILE A 1 259 ? -14.582 -8.641 31.240 1.00 83.44 259 ILE A C 1
ATOM 2088 O O . ILE A 1 259 ? -14.525 -9.327 32.256 1.00 83.44 259 ILE A O 1
ATOM 2092 N N . LEU A 1 260 ? -13.668 -8.725 30.270 1.00 77.44 260 LEU A N 1
ATOM 2093 C CA . LEU A 1 260 ? -12.666 -9.796 30.204 1.00 77.44 260 LEU A CA 1
ATOM 2094 C C . LEU A 1 260 ? -11.240 -9.296 30.447 1.00 77.44 260 LEU A C 1
ATOM 2096 O O . LEU A 1 260 ? -10.433 -10.018 31.025 1.00 77.44 260 LEU A O 1
ATOM 2100 N N . ALA A 1 261 ? -10.907 -8.067 30.038 1.00 65.00 261 ALA A N 1
ATOM 2101 C CA . ALA A 1 261 ? -9.550 -7.534 30.214 1.00 65.00 261 ALA A CA 1
ATOM 2102 C C . ALA A 1 261 ? -9.317 -6.840 31.568 1.00 65.00 261 ALA A C 1
ATOM 2104 O O . ALA A 1 261 ? -8.171 -6.542 31.896 1.00 65.00 261 ALA A O 1
ATOM 2105 N N . LYS A 1 262 ? -10.363 -6.621 32.381 1.00 55.12 262 LYS A N 1
ATOM 2106 C CA . LYS A 1 262 ? -10.220 -6.238 33.799 1.00 55.12 262 LYS A CA 1
ATOM 2107 C C . LYS A 1 262 ? -9.751 -7.392 34.693 1.00 55.12 262 LYS A C 1
ATOM 2109 O O . LYS A 1 262 ? -9.499 -7.173 35.874 1.00 55.12 262 LYS A O 1
ATOM 2114 N N . THR A 1 263 ? -9.598 -8.602 34.158 1.00 43.50 263 THR A N 1
ATOM 2115 C CA . THR A 1 263 ? -9.040 -9.738 34.893 1.00 43.50 263 THR A CA 1
ATOM 2116 C C . THR A 1 263 ? -7.574 -9.931 34.511 1.00 43.50 263 THR A C 1
ATOM 2118 O O . THR A 1 263 ? -7.236 -10.692 33.607 1.00 43.50 263 THR A O 1
ATOM 2121 N N . THR A 1 264 ? -6.667 -9.237 35.195 1.00 36.84 264 THR A N 1
ATOM 2122 C CA . THR A 1 264 ? -5.287 -9.720 35.343 1.00 36.84 264 THR A CA 1
ATOM 2123 C C . THR A 1 264 ? -4.764 -9.316 36.721 1.00 36.84 264 THR A C 1
ATOM 2125 O O . THR A 1 264 ? -4.618 -8.129 37.012 1.00 36.84 264 THR A O 1
ATOM 2128 N N . ILE A 1 265 ? -4.593 -10.350 37.552 1.00 33.03 265 ILE A N 1
ATOM 2129 C CA . ILE A 1 265 ? -3.759 -10.431 38.761 1.00 33.03 265 ILE A CA 1
ATOM 2130 C C . ILE A 1 265 ? -2.292 -10.354 38.339 1.00 33.03 265 ILE A C 1
ATOM 2132 O O . ILE A 1 265 ? -1.981 -10.940 37.275 1.00 33.03 265 ILE A O 1
#